Protein 1ZBM (pdb70)

CATH classification: 3.40.190.10 (+1 more: 3.40.190.10)

InterPro domains:
  IPR003773 Menaquinone biosynthesis enzyme [PF02621] (3-256)
  IPR030869 1,4-dihydroxy-6-naphtoate synthase [MF_00996] (2-262)
  IPR030869 1,4-dihydroxy-6-naphtoate synthase [PTHR37167] (1-267)

Sequence (255 aa):
HHSHKIRVAHTPDADDAFFYATHGKVDTWLEIEHVIEDIETLNRKAFNAEYEVTAISAHAYALLDDKYRILSAGASVGDGYGPVVVAKSEISLDGKRIAVPGRYTTANLLLKLAVEDFEPVEPFDRIIQAVLDEEVDAGLLIHEGQITYADYGLKCVLDLWDWWSEQVKLPLPLGLNAIRRDLSVEVQEEFLRARESIAFAIENPDEAIEYAKYSRGLDRERAKRFAYVNDYTYNPESVDAALKKLYEAEAKGLI

B-factor: mean 21.78, std 7.31, range [5.31, 47.44]

Structure (mmCIF, N/CA/C/O backbone):
data_1ZBM
#
_entry.id   1ZBM
#
_cell.length_a   40.784
_cell.length_b   69.931
_cell.length_c   105.581
_cell.angle_alpha   90.00
_cell.angle_beta   90.00
_cell.angle_gamma   90.00
#
_symmetry.space_group_name_H-M   'P 21 21 21'
#
loop_
_entity.id
_entity.type
_entity.pdbx_description
1 polymer 'hypothetical protein AF1704'
2 water water
#
loop_
_atom_site.group_PDB
_atom_site.id
_atom_site.type_symbol
_atom_site.label_atom_id
_atom_site.label_alt_id
_atom_site.label_comp_id
_atom_site.label_asym_id
_atom_site.label_entity_id
_atom_site.label_seq_id
_atom_site.pdbx_PDB_ins_code
_atom_site.Cartn_x
_atom_site.Cartn_y
_atom_site.Cartn_z
_atom_site.occupancy
_atom_site.B_iso_or_equiv
_atom_site.auth_seq_id
_atom_site.auth_comp_id
_atom_site.auth_asym_id
_atom_site.auth_atom_id
_atom_site.pdbx_PDB_model_num
ATOM 1 N N . HIS A 1 7 ? 34.436 26.475 38.129 1.00 35.50 -2 HIS A N 1
ATOM 2 C CA . HIS A 1 7 ? 34.427 26.693 39.612 1.00 35.61 -2 HIS A CA 1
ATOM 3 C C . HIS A 1 7 ? 33.219 27.509 40.028 1.00 36.03 -2 HIS A C 1
ATOM 4 O O . HIS A 1 7 ? 33.256 28.740 40.027 1.00 36.91 -2 HIS A O 1
ATOM 11 N N . HIS A 1 8 ? 32.157 26.809 40.399 1.00 35.47 -1 HIS A N 1
ATOM 12 C CA . HIS A 1 8 ? 30.928 27.444 40.821 1.00 35.44 -1 HIS A CA 1
ATOM 13 C C . HIS A 1 8 ? 30.927 27.645 42.342 1.00 33.94 -1 HIS A C 1
ATOM 14 O O . HIS A 1 8 ? 31.715 27.024 43.061 1.00 34.09 -1 HIS A O 1
ATOM 21 N N . SER A 1 9 ? 30.054 28.531 42.817 1.00 31.58 0 SER A N 1
ATOM 22 C CA . SER A 1 9 ? 29.938 28.833 44.242 1.00 30.26 0 SER A CA 1
ATOM 23 C C . SER A 1 9 ? 31.314 29.043 44.872 1.00 28.89 0 SER A C 1
ATOM 24 O O . SER A 1 9 ? 31.528 28.688 46.033 1.00 28.55 0 SER A O 1
ATOM 27 N N . HIS A 1 10 ? 32.241 29.626 44.117 1.00 27.26 1 HIS A N 1
ATOM 28 C CA . HIS A 1 10 ? 33.591 29.851 44.621 1.00 26.49 1 HIS A CA 1
ATOM 29 C C . HIS A 1 10 ? 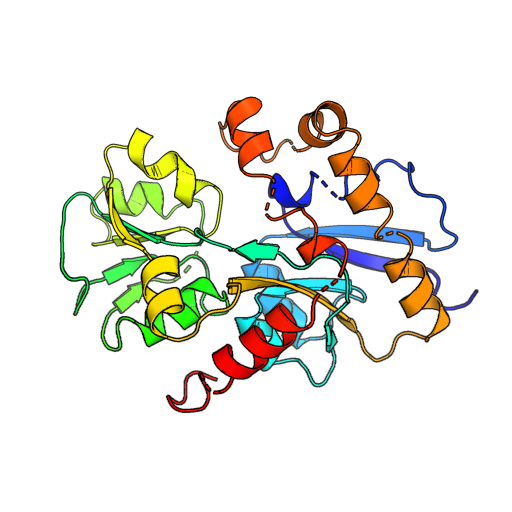33.724 31.017 45.601 1.00 24.80 1 HIS A C 1
ATOM 30 O O . HIS A 1 10 ? 34.813 31.302 46.089 1.00 25.84 1 HIS A O 1
ATOM 37 N N . LYS A 1 11 ? 32.612 31.681 45.892 1.00 23.02 2 LYS A N 1
ATOM 38 C CA . LYS A 1 11 ? 32.592 32.806 46.820 1.00 21.85 2 LYS A CA 1
ATOM 39 C C . LYS A 1 11 ? 31.922 32.318 48.113 1.00 20.72 2 LYS A C 1
ATOM 40 O O . LYS A 1 11 ? 30.729 31.979 48.120 1.00 17.94 2 LYS A O 1
ATOM 46 N N . ILE A 1 12 ? 32.698 32.282 49.198 1.00 18.80 3 ILE A N 1
ATOM 47 C CA . ILE A 1 12 ? 32.198 31.808 50.492 1.00 18.31 3 ILE A CA 1
ATOM 48 C C . ILE A 1 12 ? 32.619 32.620 51.706 1.00 18.48 3 ILE A C 1
ATOM 49 O O . ILE A 1 12 ? 33.568 33.408 51.654 1.00 17.84 3 ILE A O 1
ATOM 54 N N . ARG A 1 13 ? 31.898 32.421 52.809 1.00 18.43 4 ARG A N 1
ATOM 55 C CA . ARG A 1 13 ? 32.212 33.115 54.057 1.00 16.68 4 ARG A CA 1
ATOM 56 C C . ARG A 1 13 ? 32.813 32.134 55.049 1.00 15.72 4 ARG A C 1
ATOM 57 O O . ARG A 1 13 ? 32.270 31.058 55.288 1.00 14.69 4 ARG A O 1
ATOM 65 N N . VAL A 1 14 ? 33.961 32.510 55.598 1.00 15.72 5 VAL A N 1
ATOM 66 C CA . VAL A 1 14 ? 34.674 31.683 56.560 1.00 13.98 5 VAL A CA 1
ATOM 67 C C . VAL A 1 14 ? 34.762 32.458 57.864 1.00 14.66 5 VAL A C 1
ATOM 68 O O . VAL A 1 14 ? 35.418 33.501 57.948 1.00 14.20 5 VAL A O 1
ATOM 72 N N . ALA A 1 15 ? 34.069 31.945 58.871 1.00 14.65 6 ALA A N 1
ATOM 73 C CA . ALA A 1 15 ? 34.022 32.579 60.170 1.00 15.69 6 ALA A CA 1
ATOM 74 C C . ALA A 1 15 ? 34.842 31.853 61.212 1.00 16.26 6 ALA A C 1
ATOM 75 O O . ALA A 1 15 ? 34.816 30.623 61.321 1.00 16.80 6 ALA A O 1
ATOM 77 N N . HIS A 1 16 ? 35.579 32.644 61.972 1.00 15.86 7 HIS A N 1
ATOM 78 C CA . HIS A 1 16 ? 36.392 32.131 63.042 1.00 16.13 7 HIS A CA 1
ATOM 79 C C . HIS A 1 16 ? 36.467 33.167 64.159 1.00 16.26 7 HIS A C 1
ATOM 80 O O . HIS A 1 16 ? 35.799 34.208 64.095 1.00 16.93 7 HIS A O 1
ATOM 87 N N . THR A 1 17 ? 37.280 32.885 65.168 1.00 15.19 8 THR A N 1
ATOM 88 C CA . THR A 1 17 ? 37.357 33.724 66.357 1.00 15.55 8 THR A CA 1
ATOM 89 C C . THR A 1 17 ? 38.517 34.680 66.590 1.00 16.54 8 THR A C 1
ATOM 90 O O . THR A 1 17 ? 39.624 34.467 66.106 1.00 17.07 8 THR A O 1
ATOM 94 N N . PRO A 1 18 ? 38.266 35.753 67.364 1.00 18.33 9 PRO A N 1
ATOM 95 C CA . PRO A 1 18 ? 39.278 36.765 67.688 1.00 18.61 9 PRO A CA 1
ATOM 96 C C . PRO A 1 18 ? 40.196 36.223 68.779 1.00 19.63 9 PRO A C 1
ATOM 97 O O . PRO A 1 18 ? 40.259 36.773 69.874 1.00 19.93 9 PRO A O 1
ATOM 101 N N . ASP A 1 19 ? 40.875 35.120 68.486 1.00 19.96 10 ASP A N 1
ATOM 102 C CA . ASP A 1 19 ? 41.788 34.516 69.443 1.00 19.23 10 ASP A CA 1
ATOM 103 C C . ASP A 1 19 ? 43.124 34.234 68.766 1.00 18.45 10 ASP A C 1
ATOM 104 O O . ASP A 1 19 ? 43.181 33.935 67.568 1.00 15.87 10 ASP A O 1
ATOM 109 N N . ALA A 1 20 ? 44.194 34.333 69.548 1.00 18.14 11 ALA A N 1
ATOM 110 C CA . ALA A 1 20 ? 45.549 34.108 69.058 1.00 18.51 11 ALA A CA 1
ATOM 111 C C . ALA A 1 20 ? 45.684 32.775 68.333 1.00 18.20 11 ALA A C 1
ATOM 112 O O . ALA A 1 20 ? 46.095 32.730 67.173 1.00 18.56 11 ALA A O 1
ATOM 114 N N . ASP A 1 21 ? 45.332 31.691 69.016 1.00 16.56 12 ASP A N 1
ATOM 115 C CA . ASP A 1 21 ? 45.434 30.371 68.415 1.00 16.48 12 ASP A CA 1
ATOM 116 C C . ASP A 1 21 ? 44.740 30.344 67.054 1.00 16.49 12 ASP A C 1
ATOM 117 O O . ASP A 1 21 ? 45.228 29.718 66.112 1.00 15.82 12 ASP A O 1
ATOM 122 N N . ASP A 1 22 ? 43.614 31.042 66.945 1.00 16.41 13 ASP A N 1
ATOM 123 C CA . ASP A 1 22 ? 42.868 31.086 65.690 1.00 17.30 13 ASP A CA 1
ATOM 124 C C . ASP A 1 22 ? 43.566 31.928 64.617 1.00 18.10 13 ASP A C 1
ATOM 125 O O . ASP A 1 22 ? 43.745 31.474 63.491 1.00 19.04 13 ASP A O 1
ATOM 130 N N . ALA A 1 23 ? 43.956 33.151 64.964 1.00 18.15 14 ALA A N 1
ATOM 131 C CA . ALA A 1 23 ? 44.638 34.027 64.018 1.00 18.07 14 ALA A CA 1
ATOM 132 C C . ALA A 1 23 ? 45.905 33.327 63.533 1.00 18.12 14 ALA A C 1
ATOM 133 O O . ALA A 1 23 ? 46.281 33.418 62.362 1.00 18.21 14 ALA A O 1
ATOM 135 N N . PHE A 1 24 ? 46.555 32.631 64.461 1.00 18.69 15 PHE A N 1
ATOM 136 C CA . PHE A 1 24 ? 47.777 31.882 64.199 1.00 17.15 15 PHE A CA 1
ATOM 137 C C . PHE A 1 24 ? 47.512 30.874 63.076 1.00 17.45 15 PHE A C 1
ATOM 138 O O . PHE A 1 24 ? 48.167 30.902 62.035 1.00 16.16 15 PHE A O 1
ATOM 154 N N . PHE A 1 26 ? 44.980 30.682 61.001 1.00 14.64 17 PHE A N 1
ATOM 155 C CA . PHE A 1 26 ? 44.523 31.326 59.758 1.00 16.78 17 PHE A CA 1
ATOM 156 C C . PHE A 1 26 ? 45.448 32.371 59.139 1.00 18.99 17 PHE A C 1
ATOM 157 O O . PHE A 1 26 ? 45.135 32.909 58.078 1.00 18.79 17 PHE A O 1
ATOM 165 N N . TYR A 1 27 ? 46.575 32.655 59.788 1.00 19.52 18 TYR A N 1
ATOM 166 C CA . TYR A 1 27 ? 47.511 33.652 59.276 1.00 20.93 18 TYR A CA 1
ATOM 167 C C . TYR A 1 27 ? 47.858 33.509 57.795 1.00 21.41 18 TYR A C 1
ATOM 168 O O . TYR A 1 27 ? 47.737 34.465 57.032 1.00 21.87 18 TYR A O 1
ATOM 177 N N . ALA A 1 28 ? 48.301 32.324 57.393 1.00 21.26 19 ALA A N 1
ATOM 178 C CA . ALA A 1 28 ? 48.678 32.097 56.004 1.00 24.12 19 ALA A CA 1
ATOM 179 C C . ALA A 1 28 ? 47.536 32.406 55.040 1.00 26.38 19 ALA A C 1
ATOM 180 O O . ALA A 1 28 ? 47.755 32.964 53.961 1.00 25.64 19 ALA A O 1
ATOM 190 N N . THR A 1 30 ? 44.775 34.388 55.708 1.00 26.37 21 THR A N 1
ATOM 191 C CA . THR A 1 30 ? 44.390 35.787 55.805 1.00 26.79 21 THR A CA 1
ATOM 192 C C . THR A 1 30 ? 45.405 36.740 55.153 1.00 27.95 21 THR A C 1
ATOM 193 O O . THR A 1 30 ? 45.137 37.937 55.008 1.00 27.47 21 THR A O 1
ATOM 197 N N . HIS A 1 31 ? 46.566 36.222 54.760 1.00 27.59 22 HIS A N 1
ATOM 198 C CA . HIS A 1 31 ? 47.575 37.065 54.125 1.00 29.01 22 HIS A CA 1
ATOM 199 C C . HIS A 1 31 ? 47.931 36.640 52.711 1.00 28.90 22 HIS A C 1
ATOM 200 O O . HIS A 1 31 ? 49.074 36.787 52.286 1.00 29.02 22 HIS A O 1
ATOM 207 N N . GLY A 1 32 ? 46.945 36.121 51.989 1.00 28.98 23 GLY A N 1
ATOM 208 C CA . GLY A 1 32 ? 47.164 35.707 50.618 1.00 29.23 23 GLY A CA 1
ATOM 209 C C . GLY A 1 32 ? 48.356 34.799 50.405 1.00 29.62 23 GLY A C 1
ATOM 210 O O . GLY A 1 32 ? 48.880 34.721 49.294 1.00 29.63 23 GLY A O 1
ATOM 211 N N . LYS A 1 33 ? 48.780 34.109 51.461 1.00 30.49 24 LYS A N 1
ATOM 212 C CA . LYS A 1 33 ? 49.917 33.198 51.384 1.00 30.61 24 LYS A CA 1
ATOM 213 C C . LYS A 1 33 ? 49.471 31.814 50.919 1.00 30.96 24 LYS A C 1
ATOM 214 O O . LYS A 1 33 ? 50.300 30.931 50.695 1.00 32.18 24 LYS A O 1
ATOM 220 N N . VAL A 1 34 ? 48.163 31.629 50.774 1.00 29.88 25 VAL A N 1
ATOM 221 C CA . VAL A 1 34 ? 47.619 30.344 50.336 1.00 29.58 25 VAL A CA 1
ATOM 222 C C . VAL A 1 34 ? 46.994 30.486 48.961 1.00 29.13 25 VAL A C 1
ATOM 223 O O . VAL A 1 34 ? 46.051 31.254 48.778 1.00 30.45 25 VAL A O 1
ATOM 227 N N . ASP A 1 35 ? 47.504 29.731 47.998 1.00 29.06 26 ASP A N 1
ATOM 228 C CA . ASP A 1 35 ? 46.990 29.800 46.639 1.00 29.80 26 ASP A CA 1
ATOM 229 C C . ASP A 1 35 ? 45.712 28.976 46.490 1.00 28.40 26 ASP A C 1
ATOM 230 O O . ASP A 1 35 ? 45.728 27.758 46.650 1.00 30.35 26 ASP A O 1
ATOM 235 N N . THR A 1 36 ? 44.608 29.651 46.181 1.00 26.71 27 THR A N 1
ATOM 236 C CA . THR A 1 36 ? 43.316 28.991 46.018 1.00 24.72 27 THR A CA 1
ATOM 237 C C . THR A 1 36 ? 42.407 29.731 45.053 1.00 22.03 27 THR A C 1
ATOM 238 O O . THR A 1 36 ? 42.505 30.946 44.927 1.00 21.79 27 THR A O 1
ATOM 242 N N . TRP A 1 37 ? 41.522 28.997 44.381 1.00 21.44 28 TRP A N 1
ATOM 243 C CA . TRP A 1 37 ? 40.581 29.619 43.457 1.00 21.53 28 TRP A CA 1
ATOM 244 C C . TRP A 1 37 ? 39.324 30.084 44.190 1.00 21.69 28 TRP A C 1
ATOM 245 O O . TRP A 1 37 ? 38.431 30.659 43.579 1.00 21.50 28 TRP A O 1
ATOM 256 N N . LEU A 1 38 ? 39.267 29.838 45.497 1.00 22.38 29 LEU A N 1
ATOM 257 C CA . LEU A 1 38 ? 38.132 30.251 46.309 1.00 23.39 29 LEU A CA 1
ATOM 258 C C . LEU A 1 38 ? 38.243 31.728 46.675 1.00 23.79 29 LEU A C 1
ATOM 259 O O . LEU A 1 38 ? 39.316 32.199 47.042 1.00 25.46 29 LEU A O 1
ATOM 264 N N . GLU A 1 39 ? 37.134 32.454 46.572 1.00 25.00 30 GLU A N 1
ATOM 265 C CA . GLU A 1 39 ? 37.092 33.872 46.929 1.00 26.21 30 GLU A CA 1
ATOM 266 C C . GLU A 1 39 ? 36.540 33.906 48.358 1.00 25.73 30 GLU A C 1
ATOM 267 O O . GLU A 1 39 ? 35.330 33.966 48.567 1.00 26.65 30 GLU A O 1
ATOM 273 N N . ILE A 1 40 ? 37.441 33.870 49.333 1.00 25.39 31 ILE A N 1
ATOM 274 C CA . ILE A 1 40 ? 37.066 33.837 50.739 1.00 22.98 31 ILE A CA 1
ATOM 275 C C . ILE A 1 40 ? 36.876 35.180 51.431 1.00 24.38 31 ILE A C 1
ATOM 276 O O . ILE A 1 40 ? 37.674 36.108 51.268 1.00 24.88 31 ILE A O 1
ATOM 281 N N . GLU A 1 41 ? 35.805 35.269 52.214 1.00 24.23 32 GLU A N 1
ATOM 282 C CA . GLU A 1 41 ? 35.506 36.468 52.991 1.00 22.68 32 GLU A CA 1
ATOM 283 C C . GLU A 1 41 ? 35.523 36.038 54.456 1.00 20.48 32 GLU A C 1
ATOM 284 O O . GLU A 1 41 ? 34.723 35.207 54.876 1.00 22.00 32 GLU A O 1
ATOM 290 N N . HIS A 1 42 ? 36.438 36.606 55.224 1.00 18.65 33 HIS A N 1
ATOM 291 C CA . HIS A 1 42 ? 36.551 36.271 56.628 1.00 15.95 33 HIS A CA 1
ATOM 292 C C . HIS A 1 42 ? 35.644 37.106 57.512 1.00 15.01 33 HIS A C 1
ATOM 293 O O . HIS A 1 42 ? 35.481 38.316 57.311 1.00 13.64 33 HIS A O 1
ATOM 300 N N . VAL A 1 43 ? 35.077 36.428 58.503 1.00 13.76 34 VAL A N 1
ATOM 301 C CA . VAL A 1 43 ? 34.190 37.023 59.479 1.00 14.76 34 VAL A CA 1
ATOM 302 C C . VAL A 1 43 ? 34.698 36.547 60.826 1.00 14.71 34 VAL A C 1
ATOM 303 O O . VAL A 1 43 ? 34.733 35.344 61.086 1.00 14.09 34 VAL A O 1
ATOM 307 N N . ILE A 1 44 ? 35.103 37.492 61.671 1.00 15.79 35 ILE A N 1
ATOM 308 C CA . ILE A 1 44 ? 35.636 37.195 63.004 1.00 17.07 35 ILE A CA 1
ATOM 309 C C . ILE A 1 44 ? 34.631 37.553 64.086 1.00 17.40 35 ILE A C 1
ATOM 310 O O . ILE A 1 44 ? 34.218 38.703 64.196 1.00 17.95 35 ILE A O 1
ATOM 315 N N . GLU A 1 45 ? 34.256 36.568 64.890 1.00 17.53 36 GLU A N 1
ATOM 316 C CA . GLU A 1 45 ? 33.293 36.779 65.954 1.00 17.38 36 GLU A CA 1
ATOM 317 C C . GLU A 1 45 ? 33.545 35.778 67.077 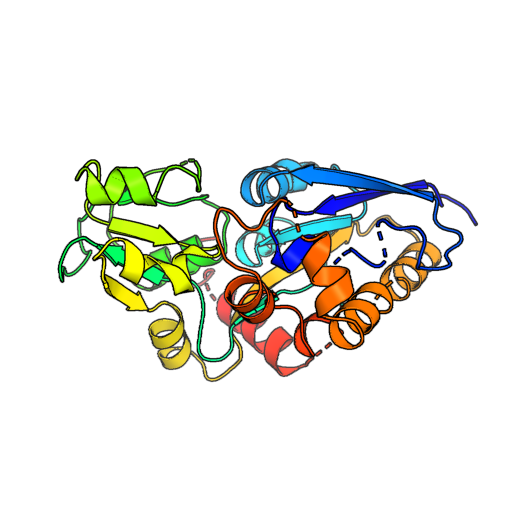1.00 17.24 36 GLU A C 1
ATOM 318 O O . GLU A 1 45 ? 34.150 34.727 66.856 1.00 16.01 36 GLU A O 1
ATOM 324 N N . ASP A 1 46 ? 33.091 36.115 68.282 1.00 15.47 37 ASP A N 1
ATOM 325 C CA . ASP A 1 46 ? 33.266 35.250 69.441 1.00 14.97 37 ASP A CA 1
ATOM 326 C C . ASP A 1 46 ? 32.643 33.878 69.209 1.00 14.20 37 ASP A C 1
ATOM 327 O O . ASP A 1 46 ? 31.570 33.744 68.610 1.00 12.80 37 ASP A O 1
ATOM 332 N N . ILE A 1 47 ? 33.340 32.861 69.701 1.00 13.22 38 ILE A N 1
ATOM 333 C CA . ILE A 1 47 ? 32.925 31.465 69.556 1.00 13.75 38 ILE A CA 1
ATOM 334 C C . ILE A 1 47 ? 31.459 31.209 69.941 1.00 14.49 38 ILE A C 1
ATOM 335 O O . ILE A 1 47 ? 30.765 30.432 69.281 1.00 12.19 38 ILE A O 1
ATOM 340 N N . GLU A 1 48 ? 30.970 31.858 70.994 1.00 15.72 39 GLU A N 1
ATOM 341 C CA . GLU A 1 48 ? 29.585 31.621 71.371 1.00 16.14 39 GLU A CA 1
ATOM 342 C C . GLU A 1 48 ? 28.666 32.241 70.318 1.00 15.95 39 GLU A C 1
ATOM 343 O O . GLU A 1 48 ? 27.606 31.698 70.023 1.00 15.61 39 GLU A O 1
ATOM 349 N N . THR A 1 49 ? 29.086 33.364 69.737 1.00 16.35 40 THR A N 1
ATOM 350 C CA . THR A 1 49 ? 28.293 34.022 68.693 1.00 15.41 40 THR A CA 1
ATOM 351 C C . THR A 1 49 ? 28.166 33.094 67.476 1.00 15.49 40 THR A C 1
ATOM 352 O O . THR A 1 49 ? 27.101 33.009 66.852 1.00 16.39 40 THR A O 1
ATOM 356 N N . LEU A 1 50 ? 29.253 32.395 67.147 1.00 13.07 41 LEU A N 1
ATOM 357 C CA . LEU A 1 50 ? 29.251 31.466 66.018 1.00 12.83 41 LEU A CA 1
ATOM 358 C C . LEU A 1 50 ? 28.445 30.195 66.330 1.00 10.65 41 LEU A C 1
ATOM 359 O O . LEU A 1 50 ? 27.802 29.629 65.447 1.00 11.27 41 LEU A O 1
ATOM 364 N N . ASN A 1 51 ? 28.480 29.743 67.578 1.00 11.81 42 ASN A N 1
ATOM 365 C CA . ASN A 1 51 ? 27.726 28.551 67.953 1.00 13.23 42 ASN A CA 1
ATOM 366 C C . ASN A 1 51 ? 26.244 28.836 67.776 1.00 12.52 42 ASN A C 1
ATOM 367 O O . ASN A 1 51 ? 25.502 27.976 67.334 1.00 12.27 42 ASN A O 1
ATOM 372 N N . ARG A 1 52 ? 25.819 30.045 68.125 1.00 13.63 43 ARG A N 1
ATOM 373 C CA . ARG A 1 52 ? 24.422 30.416 67.994 1.00 15.03 43 ARG A CA 1
ATOM 374 C C . ARG A 1 52 ? 24.022 30.697 66.550 1.00 13.15 43 ARG A C 1
ATOM 375 O O . ARG A 1 52 ? 23.012 30.186 66.080 1.00 12.74 43 ARG A O 1
ATOM 383 N N . LYS A 1 53 ? 24.813 31.490 65.834 1.00 13.48 44 LYS A N 1
ATOM 384 C CA . LYS A 1 53 ? 24.493 31.800 64.441 1.00 14.56 44 LYS A CA 1
ATOM 385 C C . LYS A 1 53 ? 24.506 30.548 63.572 1.00 14.55 44 LYS A C 1
ATOM 386 O O . LYS A 1 53 ? 23.920 30.529 62.492 1.00 14.63 44 LYS A O 1
ATOM 392 N N . ALA A 1 54 ? 25.171 29.502 64.055 1.00 13.92 45 ALA A N 1
ATOM 393 C CA . ALA A 1 54 ? 25.263 28.241 63.326 1.00 13.57 45 ALA A CA 1
ATOM 394 C C . ALA A 1 54 ? 23.915 27.526 63.255 1.00 13.75 45 ALA A C 1
ATOM 395 O O . ALA A 1 54 ? 23.734 26.594 62.465 1.00 13.48 45 ALA A O 1
ATOM 397 N N . PHE A 1 55 ? 22.977 27.949 64.098 1.00 13.94 46 PHE A N 1
ATOM 398 C CA . PHE A 1 55 ? 21.642 27.353 64.130 1.00 14.24 46 PHE A CA 1
ATOM 399 C C . PHE A 1 55 ? 20.809 27.817 62.943 1.00 14.49 46 PHE A C 1
ATOM 400 O O . PHE A 1 55 ? 19.709 27.326 62.726 1.00 13.83 46 PHE A O 1
ATOM 408 N N . ASN A 1 56 ? 21.345 28.773 62.194 1.00 14.98 47 ASN A N 1
ATOM 409 C CA . ASN A 1 56 ? 20.678 29.296 61.024 1.00 17.99 47 ASN A CA 1
ATOM 410 C C . ASN A 1 56 ? 21.484 28.965 59.751 1.00 18.23 47 ASN A C 1
ATOM 411 O O . ASN A 1 56 ? 21.103 29.345 58.637 1.00 18.16 47 ASN A O 1
ATOM 416 N N . ALA A 1 57 ? 22.592 28.245 59.914 1.00 18.14 48 ALA A N 1
ATOM 417 C CA . ALA A 1 57 ? 23.445 27.868 58.779 1.00 20.62 48 ALA A CA 1
ATOM 418 C C . ALA A 1 57 ? 23.854 29.133 58.036 1.00 21.94 48 ALA A C 1
ATOM 419 O O . ALA A 1 57 ? 23.777 29.209 56.808 1.00 22.93 48 ALA A O 1
ATOM 421 N N . GLU A 1 58 ? 24.296 30.120 58.811 1.00 22.39 49 GLU A N 1
ATOM 422 C CA . GLU A 1 58 ? 24.699 31.415 58.290 1.00 21.99 49 GLU A CA 1
ATOM 423 C C . GLU A 1 58 ? 25.906 31.384 57.363 1.00 21.09 49 GLU A C 1
ATOM 424 O O . GLU A 1 58 ? 25.859 31.920 56.260 1.00 21.89 49 GLU A O 1
ATOM 430 N N . TYR A 1 59 ? 26.995 30.768 57.805 1.00 18.47 50 TYR A N 1
ATOM 431 C CA . TYR A 1 59 ? 28.198 30.735 56.983 1.00 16.50 50 TYR A CA 1
ATOM 432 C C . TYR A 1 59 ? 28.464 29.382 56.331 1.00 14.85 50 TYR A C 1
ATOM 433 O O . TYR A 1 59 ? 27.958 28.350 56.775 1.00 13.05 50 TYR A O 1
ATOM 442 N N . GLU A 1 60 ? 29.252 29.403 55.261 1.00 12.42 51 GLU A N 1
ATOM 443 C CA . GLU A 1 60 ? 29.617 28.180 54.563 1.00 13.72 51 GLU A CA 1
ATOM 444 C C . GLU A 1 60 ? 30.565 27.374 55.438 1.00 12.96 51 GLU A C 1
ATOM 445 O O . GLU A 1 60 ? 30.459 26.155 55.516 1.00 12.76 51 GLU A O 1
ATOM 451 N N . VAL A 1 61 ? 31.501 28.063 56.083 1.00 14.21 52 VAL A N 1
ATOM 452 C CA . VAL A 1 61 ? 32.474 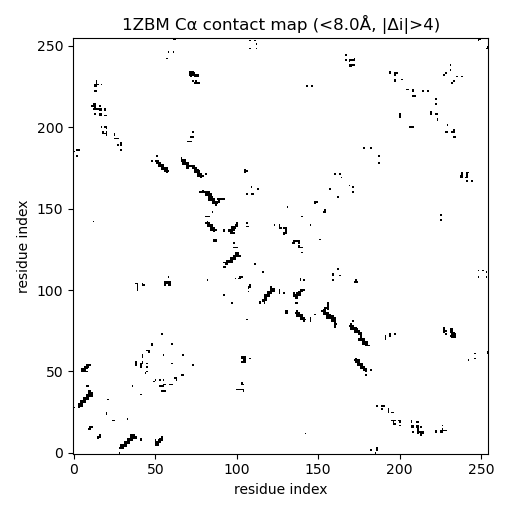27.414 56.965 1.00 15.92 52 VAL A CA 1
ATOM 453 C C . VAL A 1 61 ? 32.597 28.233 58.250 1.00 15.38 52 VAL A C 1
ATOM 454 O O . VAL A 1 61 ? 32.881 29.429 58.204 1.00 16.95 52 VAL A O 1
ATOM 458 N N . THR A 1 62 ? 32.396 27.596 59.394 1.00 14.37 53 THR A N 1
ATOM 459 C CA . THR A 1 62 ? 32.496 28.311 60.656 1.00 15.70 53 THR A CA 1
ATOM 460 C C . THR A 1 62 ? 33.123 27.492 61.770 1.00 14.90 53 THR A C 1
ATOM 461 O O . THR A 1 62 ? 32.925 26.282 61.834 1.00 17.88 53 THR A O 1
ATOM 465 N N . ALA A 1 63 ? 33.895 28.139 62.641 1.00 15.41 54 ALA A N 1
ATOM 466 C CA . ALA A 1 63 ? 34.475 27.423 63.774 1.00 16.68 54 ALA A CA 1
ATOM 467 C C . ALA A 1 63 ? 33.254 27.168 64.650 1.00 16.76 54 ALA A C 1
ATOM 468 O O . ALA A 1 63 ? 32.233 27.839 64.496 1.00 17.04 54 ALA A O 1
ATOM 470 N N . ILE A 1 64 ? 33.346 26.210 65.560 1.00 19.18 55 ILE A N 1
ATOM 471 C CA . ILE A 1 64 ? 32.215 25.903 66.428 1.00 20.03 55 ILE A CA 1
ATOM 472 C C . ILE A 1 64 ? 32.590 24.861 67.471 1.00 19.53 55 ILE A C 1
ATOM 473 O O . ILE A 1 64 ? 33.270 23.884 67.166 1.00 22.04 55 ILE A O 1
ATOM 478 N N . SER A 1 65 ? 32.125 25.071 68.698 1.00 17.47 56 SER A N 1
ATOM 479 C CA . SER A 1 65 ? 32.391 24.163 69.810 1.00 14.06 56 SER A CA 1
ATOM 480 C C . SER A 1 65 ? 31.889 22.7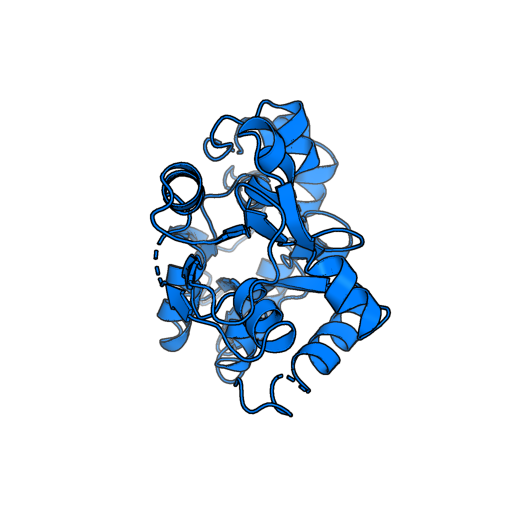55 69.509 1.00 12.69 56 SER A C 1
ATOM 481 O O . SER A 1 65 ? 30.857 22.594 68.862 1.00 11.65 56 SER A O 1
ATOM 484 N N . ALA A 1 66 ? 32.605 21.733 69.970 1.00 11.95 57 ALA A N 1
ATOM 485 C CA . ALA A 1 66 ? 32.146 20.368 69.717 1.00 14.56 57 ALA A CA 1
ATOM 486 C C . ALA A 1 66 ? 30.730 20.222 70.286 1.00 13.63 57 ALA A C 1
ATOM 487 O O . ALA A 1 66 ? 29.857 19.633 69.651 1.00 16.40 57 ALA A O 1
ATOM 489 N N . HIS A 1 67 ? 30.510 20.761 71.480 1.00 13.26 58 HIS A N 1
ATOM 490 C CA . HIS A 1 67 ? 29.201 20.717 72.123 1.00 12.25 58 HIS A CA 1
ATOM 491 C C . HIS A 1 67 ? 28.111 21.172 71.140 1.00 12.57 58 HIS A C 1
ATOM 492 O O . HIS A 1 67 ? 27.214 20.407 70.785 1.00 12.79 58 HIS A O 1
ATOM 499 N N . ALA A 1 68 ? 28.211 22.424 70.706 1.00 11.64 59 ALA A N 1
ATOM 500 C CA . ALA A 1 68 ? 27.259 23.012 69.780 1.00 12.95 59 ALA A CA 1
ATOM 501 C C . ALA A 1 68 ? 27.032 22.147 68.543 1.00 15.50 59 ALA A C 1
ATOM 502 O O . ALA A 1 68 ? 25.896 21.979 68.094 1.00 17.17 59 ALA A O 1
ATOM 504 N N . TYR A 1 69 ? 28.110 21.589 68.002 1.00 15.86 60 TYR A N 1
ATOM 505 C CA . TYR A 1 69 ? 28.027 20.751 66.813 1.00 16.35 60 TYR A CA 1
ATOM 506 C C . TYR A 1 69 ? 26.974 19.659 66.922 1.00 17.70 60 TYR A C 1
ATOM 507 O O . TYR A 1 69 ? 26.305 19.331 65.939 1.00 15.32 60 TYR A O 1
ATOM 516 N N . ALA A 1 70 ? 26.823 19.090 68.114 1.00 20.43 61 ALA A N 1
ATOM 517 C CA . ALA A 1 70 ? 25.842 18.024 68.300 1.00 22.42 61 ALA A CA 1
ATOM 518 C C . ALA A 1 70 ? 24.413 18.507 68.026 1.00 24.27 61 ALA A C 1
ATOM 519 O O . ALA A 1 70 ? 23.532 17.701 67.719 1.00 24.94 61 ALA A O 1
ATOM 521 N N . LEU A 1 71 ? 24.201 19.820 68.114 1.00 25.29 62 LEU A N 1
ATOM 522 C CA . LEU A 1 71 ? 22.886 20.416 67.876 1.00 26.03 62 LEU A CA 1
ATOM 523 C C . LEU A 1 71 ? 22.728 20.980 66.454 1.00 26.85 62 LEU A C 1
ATOM 524 O O . LEU A 1 71 ? 21.764 21.698 66.169 1.00 26.38 62 LEU A O 1
ATOM 529 N N . LEU A 1 72 ? 23.665 20.661 65.564 1.00 27.42 63 LEU A N 1
ATOM 530 C CA . LEU A 1 72 ? 23.587 21.148 64.193 1.00 28.11 63 LEU A CA 1
ATOM 531 C C . LEU A 1 72 ? 24.344 20.295 63.178 1.00 27.70 63 LEU A C 1
ATOM 532 O O . LEU A 1 72 ? 24.805 20.786 62.146 1.00 27.78 63 LEU A O 1
ATOM 537 N N . ASP A 1 73 ? 24.434 19.002 63.472 1.00 27.29 64 ASP A N 1
ATOM 538 C CA . ASP A 1 73 ? 25.112 18.051 62.608 1.00 26.08 64 ASP A CA 1
ATOM 539 C C . ASP A 1 73 ? 24.212 17.645 61.433 1.00 26.87 64 ASP A C 1
ATOM 540 O O . ASP A 1 73 ? 24.570 16.782 60.626 1.00 24.93 64 ASP A O 1
ATOM 545 N N . ASP A 1 74 ? 23.042 18.277 61.348 1.00 27.12 65 ASP A N 1
ATOM 546 C CA . ASP A 1 74 ? 22.094 18.024 60.267 1.00 27.13 65 ASP A CA 1
ATOM 547 C C . ASP A 1 74 ? 22.416 18.900 59.055 1.00 26.00 65 ASP A C 1
ATOM 548 O O . ASP A 1 74 ? 22.270 18.485 57.901 1.00 24.77 65 ASP A O 1
ATOM 553 N N . LYS A 1 75 ? 22.866 20.117 59.330 1.00 23.97 66 LYS A N 1
ATOM 554 C CA . LYS A 1 75 ? 23.206 21.058 58.274 1.00 23.33 66 LYS A CA 1
ATOM 555 C C . LYS A 1 75 ? 24.719 21.221 58.098 1.00 22.25 66 LYS A C 1
ATOM 556 O O . LYS A 1 75 ? 25.186 21.706 57.065 1.00 21.43 66 LYS A O 1
ATOM 562 N N . TYR A 1 76 ? 25.478 20.797 59.101 1.00 18.87 67 TYR A N 1
ATOM 563 C CA . TYR A 1 76 ? 26.929 20.921 59.076 1.00 17.45 67 TYR A CA 1
ATOM 564 C C . TYR A 1 76 ? 27.641 19.598 59.309 1.00 16.81 67 TYR A C 1
ATOM 565 O O . TYR A 1 76 ? 27.094 18.704 59.949 1.00 17.46 67 TYR A O 1
ATOM 574 N N . ARG A 1 77 ? 28.855 19.465 58.785 1.00 16.37 68 ARG A N 1
ATOM 575 C CA . ARG A 1 77 ? 29.642 18.262 59.039 1.00 16.67 68 ARG A CA 1
ATOM 576 C C . ARG A 1 77 ? 31.013 18.729 59.507 1.00 16.12 68 ARG A C 1
ATOM 577 O O . ARG A 1 77 ? 31.430 19.850 59.207 1.00 16.24 68 ARG A O 1
ATOM 585 N N . ILE A 1 78 ? 31.708 17.878 60.251 1.00 15.13 69 ILE A N 1
ATOM 586 C CA . ILE A 1 78 ? 33.015 18.236 60.773 1.00 14.16 69 ILE A CA 1
ATOM 587 C C . ILE A 1 78 ? 34.093 18.201 59.709 1.00 14.70 69 ILE A C 1
ATOM 588 O O . ILE A 1 78 ? 34.230 17.220 58.980 1.00 14.05 69 ILE A O 1
ATOM 593 N N . LEU A 1 79 ? 34.855 19.286 59.606 1.00 12.59 70 LEU A N 1
ATOM 594 C CA . LEU A 1 79 ? 35.940 19.348 58.623 1.00 14.34 70 LEU A CA 1
ATOM 595 C C . LEU A 1 79 ? 37.171 18.667 59.230 1.00 13.50 70 LEU A C 1
ATOM 596 O O . LEU A 1 79 ? 37.474 18.856 60.403 1.00 13.52 70 LEU A O 1
ATOM 601 N N . SER A 1 80 ? 37.890 17.881 58.444 1.00 13.99 71 SER A N 1
ATOM 602 C CA . SER A 1 80 ? 39.047 17.176 58.992 1.00 15.47 71 SER A CA 1
ATOM 603 C C . SER A 1 80 ? 40.116 18.084 59.604 1.00 15.50 71 SER A C 1
ATOM 604 O O . SER A 1 80 ? 40.842 17.658 60.493 1.00 17.54 71 SER A O 1
ATOM 607 N N . ALA A 1 81 ? 40.186 19.334 59.154 1.00 16.00 72 ALA A N 1
ATOM 608 C CA . ALA A 1 81 ? 41.172 20.282 59.654 1.00 16.25 72 ALA A CA 1
ATOM 609 C C . ALA A 1 81 ? 40.555 21.499 60.340 1.00 16.79 72 ALA A C 1
ATOM 610 O O . ALA A 1 81 ? 39.500 21.996 59.931 1.00 16.41 72 ALA A O 1
ATOM 612 N N . GLY A 1 82 ? 41.233 21.987 61.376 1.00 15.27 73 GLY A N 1
ATOM 613 C CA . GLY A 1 82 ? 40.755 23.155 62.088 1.00 15.26 73 GLY A CA 1
ATOM 614 C C . GLY A 1 82 ? 40.352 22.907 63.523 1.00 15.49 73 GLY A C 1
ATOM 615 O O . GLY A 1 82 ? 40.207 23.857 64.290 1.00 15.00 73 GLY A O 1
ATOM 616 N N . ALA A 1 83 ? 40.175 21.645 63.900 1.00 14.97 74 ALA A N 1
ATOM 617 C CA . ALA A 1 83 ? 39.768 21.330 65.270 1.00 15.31 74 ALA A CA 1
ATOM 618 C C . ALA A 1 83 ? 40.825 21.691 66.311 1.00 14.00 74 ALA A C 1
ATOM 619 O O . ALA A 1 83 ? 42.017 21.699 66.021 1.00 15.39 74 ALA A O 1
ATOM 621 N N . SER A 1 84 ? 40.376 22.010 67.518 1.00 14.26 75 SER A N 1
ATOM 622 C CA . SER A 1 84 ? 41.287 22.315 68.605 1.00 15.36 75 SER A CA 1
ATOM 623 C C . SER A 1 84 ? 41.048 21.185 69.610 1.00 14.00 75 SER A C 1
ATOM 624 O O . SER A 1 84 ? 39.910 20.926 70.011 1.00 15.31 75 SER A O 1
ATOM 627 N N . VAL A 1 85 ? 42.121 20.497 69.990 1.00 13.21 76 VAL A N 1
ATOM 628 C CA . VAL A 1 85 ? 42.012 19.355 70.887 1.00 12.10 76 VAL A CA 1
ATOM 629 C C . VAL A 1 85 ? 42.996 19.398 72.051 1.00 13.01 76 VAL A C 1
ATOM 630 O O . VAL A 1 85 ? 44.202 19.537 71.853 1.00 13.06 76 VAL A O 1
ATOM 634 N N . GLY A 1 86 ? 42.471 19.286 73.268 1.00 15.26 77 GLY A N 1
ATOM 635 C CA . GLY A 1 86 ? 43.326 19.307 74.439 1.00 17.59 77 GLY A CA 1
ATOM 636 C C . GLY A 1 86 ? 43.891 17.918 74.631 1.00 16.83 77 GLY A C 1
ATOM 637 O O . GLY A 1 86 ? 43.233 16.932 74.310 1.00 16.27 77 GLY A O 1
ATOM 638 N N . ASP A 1 87 ? 45.111 17.834 75.142 1.00 15.77 78 ASP A N 1
ATOM 639 C CA . ASP A 1 87 ? 45.755 16.546 75.369 1.00 17.77 78 ASP A CA 1
ATOM 640 C C . ASP A 1 87 ? 46.673 16.728 76.576 1.00 17.58 78 ASP A C 1
ATOM 641 O O . ASP A 1 87 ? 47.858 17.012 76.422 1.00 17.56 78 ASP A O 1
ATOM 646 N N . GLY A 1 88 ? 46.111 16.577 77.773 1.00 16.17 79 GLY A N 1
ATOM 647 C CA . GLY A 1 88 ? 46.888 16.758 78.987 1.00 15.86 79 GLY A CA 1
ATOM 648 C C . GLY A 1 88 ? 46.640 18.147 79.557 1.00 16.23 79 GLY A C 1
ATOM 649 O O . GLY A 1 88 ? 47.241 18.551 80.557 1.00 16.52 79 GLY A O 1
ATOM 650 N N . TYR A 1 89 ? 45.738 18.870 78.899 1.00 15.55 80 TYR A N 1
ATOM 651 C CA . TYR A 1 89 ? 45.355 20.230 79.272 1.00 17.02 80 TYR A CA 1
ATOM 652 C C . TYR A 1 89 ? 44.034 20.601 78.608 1.00 17.35 80 TYR A C 1
ATOM 653 O O . TYR A 1 89 ? 43.597 19.934 77.670 1.00 15.90 80 TYR A O 1
ATOM 662 N N . GLY A 1 90 ? 43.427 21.687 79.084 1.00 17.46 81 GLY A N 1
ATOM 663 C CA . GLY A 1 90 ? 42.163 22.156 78.539 1.00 17.72 81 GLY A CA 1
ATOM 664 C C . GLY A 1 90 ? 41.505 23.210 79.423 1.00 18.33 81 GLY A C 1
ATOM 665 O O . GLY A 1 90 ? 42.191 23.832 80.236 1.00 17.19 81 GLY A O 1
ATOM 666 N N . PRO A 1 91 ? 40.185 23.444 79.290 1.00 15.96 82 PRO A N 1
ATOM 667 C CA . PRO A 1 91 ? 39.514 24.449 80.123 1.00 17.39 82 PRO A CA 1
ATOM 668 C C . PRO A 1 91 ? 39.537 24.118 81.606 1.00 16.86 82 PRO A C 1
ATOM 669 O O . PRO A 1 91 ? 39.707 22.965 81.999 1.00 16.44 82 PRO A O 1
ATOM 673 N N . VAL A 1 92 ? 39.372 25.134 82.435 1.00 18.32 83 VAL A N 1
ATOM 674 C CA . VAL A 1 92 ? 39.375 24.910 83.866 1.00 18.43 83 VAL A CA 1
ATOM 675 C C . VAL A 1 92 ? 38.441 25.881 84.553 1.00 18.47 83 VAL A C 1
ATOM 676 O O . VAL A 1 92 ? 37.984 26.850 83.956 1.00 19.37 83 VAL A O 1
ATOM 680 N N . VAL A 1 93 ? 38.143 25.598 85.811 1.00 19.18 84 VAL A N 1
ATOM 681 C CA . VAL A 1 93 ? 37.307 26.475 86.598 1.00 17.48 84 VAL A CA 1
ATOM 682 C C . VAL A 1 93 ? 38.272 26.992 87.666 1.00 19.68 84 VAL A C 1
ATOM 683 O O . VAL A 1 93 ? 38.997 26.215 88.286 1.00 19.47 84 VAL A O 1
ATOM 687 N N . VAL A 1 94 ? 38.313 28.306 87.842 1.00 20.99 85 VAL A N 1
ATOM 688 C CA . VAL A 1 94 ? 39.215 28.913 88.806 1.00 22.23 85 VAL A CA 1
ATOM 689 C C . VAL A 1 94 ? 38.457 29.683 89.880 1.00 22.37 85 VAL A C 1
ATOM 690 O O . VAL A 1 94 ? 37.318 30.108 89.659 1.00 22.07 85 VAL A O 1
ATOM 694 N N . ALA A 1 95 ? 39.101 29.876 91.032 1.00 21.49 86 ALA A N 1
ATOM 695 C CA . ALA A 1 95 ? 38.493 30.599 92.154 1.00 20.93 86 ALA A CA 1
ATOM 696 C C . ALA A 1 95 ? 39.555 31.265 93.031 1.00 20.98 86 ALA A C 1
ATOM 697 O O . ALA A 1 95 ? 40.733 30.947 92.927 1.00 19.79 86 ALA A O 1
ATOM 699 N N . LYS A 1 96 ? 39.144 32.194 93.891 1.00 22.47 87 LYS A N 1
ATOM 700 C CA . LYS A 1 96 ? 40.108 32.882 94.740 1.00 24.68 87 LYS A CA 1
ATOM 701 C C . LYS A 1 96 ? 40.750 31.920 95.744 1.00 26.55 87 LYS A C 1
ATOM 702 O O . LYS A 1 96 ? 41.863 32.155 96.221 1.00 26.81 87 LYS A O 1
ATOM 708 N N . SER A 1 97 ? 40.053 30.828 96.048 1.00 28.08 88 SER A N 1
ATOM 709 C CA . SER A 1 97 ? 40.566 29.811 96.966 1.00 29.42 88 SER A CA 1
ATOM 710 C C . SER A 1 97 ? 39.920 28.465 96.628 1.00 31.12 88 SER A C 1
ATOM 711 O O . SER A 1 97 ? 39.051 28.389 95.761 1.00 31.78 88 SER A O 1
ATOM 714 N N . GLU A 1 98 ? 40.334 27.405 97.314 1.00 32.26 89 GLU A N 1
ATOM 715 C CA . GLU A 1 98 ? 39.778 26.080 97.062 1.00 33.02 89 GLU A CA 1
ATOM 716 C C . GLU A 1 98 ? 38.343 25.956 97.560 1.00 32.63 89 GLU A C 1
ATOM 717 O O . GLU A 1 98 ? 38.051 26.254 98.715 1.00 34.04 89 GLU A O 1
ATOM 723 N N . ILE A 1 99 ? 37.449 25.531 96.676 1.00 31.79 90 ILE A N 1
ATOM 724 C CA . ILE A 1 99 ? 36.042 25.336 97.023 1.00 31.93 90 ILE A CA 1
ATOM 725 C C . ILE A 1 99 ? 35.575 24.051 96.360 1.00 31.30 90 ILE A C 1
ATOM 726 O O . ILE A 1 99 ? 36.323 23.451 95.598 1.00 32.63 90 ILE A O 1
ATOM 731 N N . SER A 1 100 ? 34.346 23.625 96.636 1.00 31.69 91 SER A N 1
ATOM 732 C CA . SER A 1 100 ? 33.842 22.392 96.041 1.00 31.90 91 SER A CA 1
ATOM 733 C C . SER A 1 100 ? 33.090 22.606 94.728 1.00 31.64 91 SER A C 1
ATOM 734 O O . SER A 1 100 ? 33.038 21.703 93.890 1.00 33.77 91 SER A O 1
ATOM 737 N N . LEU A 1 101 ? 32.510 23.791 94.558 1.00 27.97 92 LEU A N 1
ATOM 738 C CA . LEU A 1 101 ? 31.752 24.151 93.357 1.00 26.05 92 LEU A CA 1
ATOM 739 C C . LEU A 1 101 ? 30.283 23.737 93.383 1.00 26.26 92 LEU A C 1
ATOM 740 O O . LEU A 1 101 ? 29.465 24.290 92.645 1.00 25.46 92 LEU A O 1
ATOM 745 N N . ASP A 1 102 ? 29.939 22.767 94.223 1.00 28.19 93 ASP A N 1
ATOM 746 C CA . ASP A 1 102 ? 28.550 22.321 94.306 1.00 29.93 93 ASP A CA 1
ATOM 747 C C . ASP A 1 102 ? 27.662 23.406 94.916 1.00 29.21 93 ASP A C 1
ATOM 748 O O . ASP A 1 102 ? 27.926 23.901 96.012 1.00 28.94 93 ASP A O 1
ATOM 753 N N . GLY A 1 103 ? 26.611 23.772 94.189 1.00 27.73 94 GLY A N 1
ATOM 754 C CA . GLY A 1 103 ? 25.701 24.806 94.655 1.00 27.66 94 GLY A CA 1
ATOM 755 C C . GLY A 1 103 ? 26.216 26.217 94.405 1.00 26.78 94 GLY A C 1
ATOM 756 O O . GLY A 1 103 ? 25.487 27.194 94.573 1.00 27.53 94 GLY A O 1
ATOM 757 N N . LYS A 1 104 ? 27.472 26.323 93.982 1.00 25.50 95 LYS A N 1
ATOM 758 C CA . LYS A 1 104 ? 28.101 27.617 93.727 1.00 22.36 95 LYS A CA 1
ATOM 759 C C . LYS A 1 104 ? 27.655 28.295 92.427 1.00 22.15 95 LYS A C 1
ATOM 760 O O . LYS A 1 104 ? 27.091 27.657 91.530 1.00 19.66 95 LYS A O 1
ATOM 766 N N . ARG A 1 105 ? 27.905 29.601 92.341 1.00 21.30 96 ARG A N 1
ATOM 767 C CA . ARG A 1 105 ? 27.554 30.376 91.154 1.00 21.95 96 ARG A CA 1
ATOM 768 C C . ARG A 1 105 ? 28.801 30.521 90.290 1.00 20.27 96 ARG A C 1
ATOM 769 O O . ARG A 1 105 ? 29.748 31.198 90.673 1.00 20.78 96 ARG A O 1
ATOM 777 N N . ILE A 1 106 ? 28.803 29.874 89.126 1.00 18.94 97 ILE A N 1
ATOM 778 C CA . ILE A 1 106 ? 29.964 29.917 88.239 1.00 16.92 97 ILE A CA 1
ATOM 779 C C . ILE A 1 106 ? 29.731 30.655 86.931 1.00 16.86 97 ILE A C 1
ATOM 780 O O . ILE A 1 106 ? 28.801 30.334 86.171 1.00 15.89 97 ILE A O 1
ATOM 785 N N . ALA A 1 107 ? 30.584 31.642 86.669 1.00 15.26 98 ALA A N 1
ATOM 786 C CA . ALA A 1 107 ? 30.497 32.416 85.432 1.00 17.59 98 ALA A CA 1
ATOM 787 C C . ALA A 1 107 ? 30.948 31.518 84.281 1.00 16.75 98 ALA A C 1
ATOM 788 O O . ALA A 1 107 ? 31.965 30.841 84.382 1.00 17.17 98 ALA A O 1
ATOM 790 N N . VAL A 1 108 ? 30.172 31.514 83.202 1.00 17.08 99 VAL A N 1
ATOM 791 C CA . VAL A 1 108 ? 30.459 30.705 82.018 1.00 16.26 99 VAL A CA 1
ATOM 792 C C . VAL A 1 108 ? 30.442 31.582 80.770 1.00 16.31 99 VAL A C 1
ATOM 793 O O . VAL A 1 108 ? 29.546 32.413 80.600 1.00 17.08 99 VAL A O 1
ATOM 797 N N . PRO A 1 109 ? 31.417 31.386 79.868 1.00 16.05 100 PRO A N 1
ATOM 798 C CA . PRO A 1 109 ? 31.535 32.157 78.627 1.00 18.49 100 PRO A CA 1
ATOM 799 C C . PRO A 1 109 ? 30.414 31.938 77.610 1.00 20.30 100 PRO A C 1
ATOM 800 O O . PRO A 1 109 ? 30.101 32.828 76.824 1.00 21.20 100 PRO A O 1
ATOM 804 N N . GLY A 1 110 ? 29.828 30.748 77.616 1.00 22.65 101 GLY A N 1
ATOM 805 C CA . GLY A 1 110 ? 28.776 30.453 76.668 1.00 23.68 101 GLY A CA 1
ATOM 806 C C . GLY A 1 110 ? 28.131 29.102 76.902 1.00 24.87 101 GLY A C 1
ATOM 807 O O . GLY A 1 110 ? 28.802 28.073 77.089 1.00 27.31 101 GLY A O 1
ATOM 808 N N . ARG A 1 111 ? 26.805 29.111 76.884 1.00 20.87 102 ARG A N 1
ATOM 809 C CA . ARG A 1 111 ? 26.025 27.903 77.100 1.00 20.22 102 ARG A CA 1
ATOM 810 C C . ARG A 1 111 ? 26.392 26.739 76.190 1.00 17.37 102 ARG A C 1
ATOM 811 O O . ARG A 1 111 ? 26.413 25.598 76.625 1.00 17.49 102 ARG A O 1
ATOM 819 N N . TYR A 1 112 ? 26.675 27.032 74.928 1.00 17.85 103 TYR A N 1
ATOM 820 C CA . TYR A 1 112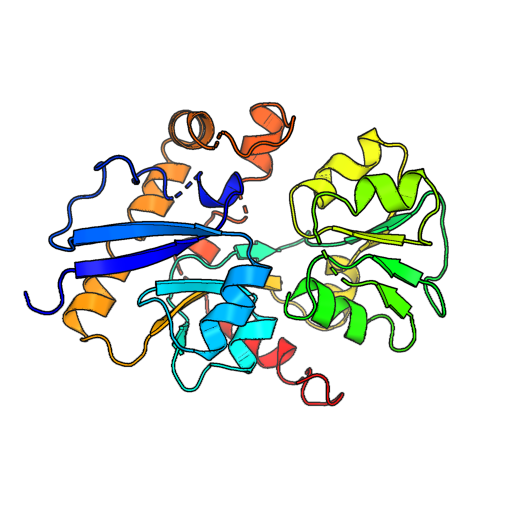 ? 26.983 25.988 73.968 1.00 16.64 103 TYR A CA 1
ATOM 821 C C . TYR A 1 112 ? 28.451 25.593 73.806 1.00 16.45 103 TYR A C 1
ATOM 822 O O . TYR A 1 112 ? 28.785 24.828 72.906 1.00 15.70 103 TYR A O 1
ATOM 831 N N . THR A 1 113 ? 29.333 26.084 74.666 1.00 14.55 104 THR A N 1
ATOM 832 C CA . THR A 1 113 ? 30.730 25.710 74.527 1.00 14.58 104 THR A CA 1
ATOM 833 C C . THR A 1 113 ? 30.955 24.325 75.081 1.00 14.34 104 THR A C 1
ATOM 834 O O . THR A 1 113 ? 30.219 23.852 75.950 1.00 14.95 104 THR A O 1
ATOM 838 N N . THR A 1 114 ? 31.986 23.673 74.568 1.00 14.06 105 THR A N 1
ATOM 839 C CA . THR A 1 114 ? 32.334 22.341 75.020 1.00 13.73 105 THR A CA 1
ATOM 840 C C . THR A 1 114 ? 32.692 22.374 76.507 1.00 13.94 105 THR A C 1
ATOM 841 O O . THR A 1 114 ? 32.368 21.450 77.257 1.00 15.43 105 THR A O 1
ATOM 845 N N . ALA A 1 115 ? 33.340 23.452 76.932 1.00 12.50 106 ALA A N 1
ATOM 846 C CA . ALA A 1 115 ? 33.728 23.596 78.328 1.00 15.24 106 ALA A CA 1
ATOM 847 C C . ALA A 1 115 ? 32.505 23.617 79.240 1.00 16.74 106 ALA A C 1
ATOM 848 O O . ALA A 1 115 ? 32.572 23.178 80.390 1.00 16.81 106 ALA A O 1
ATOM 850 N N . ASN A 1 116 ? 31.387 24.138 78.746 1.00 17.88 107 ASN A N 1
ATOM 851 C CA . ASN A 1 116 ? 30.196 24.167 79.577 1.00 19.42 107 ASN A CA 1
ATOM 852 C C . ASN A 1 116 ? 29.634 22.765 79.713 1.00 19.66 107 ASN A C 1
ATOM 853 O O . ASN A 1 116 ? 29.286 22.328 80.813 1.00 20.19 107 ASN A O 1
ATOM 858 N N . LEU A 1 117 ? 29.552 22.060 78.591 1.00 18.72 108 LEU A N 1
ATOM 859 C CA . LEU A 1 117 ? 29.050 20.695 78.591 1.00 17.46 108 LEU A CA 1
ATOM 860 C C . LEU A 1 117 ? 29.850 19.882 79.615 1.00 17.70 108 LEU A C 1
ATOM 861 O O . LEU A 1 117 ? 29.273 19.163 80.434 1.00 17.55 108 LEU A O 1
ATOM 866 N N . LEU A 1 118 ? 31.177 20.011 79.573 1.00 16.83 109 LEU A N 1
ATOM 867 C CA . LEU A 1 118 ? 32.049 19.302 80.515 1.00 16.73 109 LEU A CA 1
ATOM 868 C C . LEU A 1 118 ? 31.723 19.655 81.974 1.00 16.14 109 LEU A C 1
ATOM 869 O O . LEU A 1 118 ? 31.614 18.769 82.828 1.00 16.45 109 LEU A O 1
ATOM 874 N N . LEU A 1 119 ? 31.579 20.945 82.256 1.00 15.38 110 LEU A N 1
ATOM 875 C CA . LEU A 1 119 ? 31.260 21.390 83.601 1.00 16.33 110 LEU A CA 1
ATOM 876 C C . LEU A 1 119 ? 29.940 20.762 84.045 1.00 18.69 110 LEU A C 1
ATOM 877 O O . LEU A 1 119 ? 29.847 20.202 85.136 1.00 20.31 110 LEU A O 1
ATOM 882 N N . LYS A 1 120 ? 28.925 20.845 83.188 1.00 19.15 111 LYS A N 1
ATOM 883 C CA . LYS A 1 120 ? 27.614 20.279 83.479 1.00 20.44 111 LYS A CA 1
ATOM 884 C C . LYS A 1 120 ? 27.670 18.768 83.707 1.00 21.62 111 LYS A C 1
ATOM 885 O O . LYS A 1 120 ? 26.753 18.198 84.287 1.00 23.55 111 LYS A O 1
ATOM 891 N N . LEU A 1 121 ? 28.741 18.123 83.250 1.00 21.31 112 LEU A N 1
ATOM 892 C CA . LEU A 1 121 ? 28.911 16.683 83.440 1.00 20.22 112 LEU A CA 1
ATOM 893 C C . LEU A 1 121 ? 29.693 16.383 84.711 1.00 19.35 112 LEU A C 1
ATOM 894 O O . LEU A 1 121 ? 29.500 15.349 85.331 1.00 20.70 112 LEU A O 1
ATOM 899 N N . ALA A 1 122 ? 30.590 17.283 85.092 1.00 20.24 113 ALA A N 1
ATOM 900 C CA . ALA A 1 122 ? 31.403 17.071 86.286 1.00 19.40 113 ALA A CA 1
ATOM 901 C C . ALA A 1 122 ? 30.684 17.525 87.557 1.00 19.34 113 ALA A C 1
ATOM 902 O O . ALA A 1 122 ? 30.864 16.927 88.611 1.00 19.40 113 ALA A O 1
ATOM 904 N N . VAL A 1 123 ? 29.885 18.587 87.448 1.00 21.66 114 VAL A N 1
ATOM 905 C CA . VAL A 1 123 ? 29.126 19.146 88.572 1.00 21.68 114 VAL A CA 1
ATOM 906 C C . VAL A 1 123 ? 27.673 19.208 88.109 1.00 25.18 114 VAL A C 1
ATOM 907 O O . VAL A 1 123 ? 27.300 20.094 87.341 1.00 25.75 114 VAL A O 1
ATOM 911 N N . GLU A 1 124 ? 26.856 18.260 88.566 1.00 28.35 115 GLU A N 1
ATOM 912 C CA . GLU A 1 124 ? 25.459 18.197 88.150 1.00 31.15 115 GLU A CA 1
ATOM 913 C C . GLU A 1 124 ? 24.497 19.061 88.937 1.00 31.06 115 GLU A C 1
ATOM 914 O O . GLU A 1 124 ? 23.288 18.832 88.914 1.00 34.91 115 GLU A O 1
ATOM 920 N N . ASP A 1 125 ? 25.029 20.061 89.624 1.00 31.31 116 ASP A N 1
ATOM 921 C CA . ASP A 1 125 ? 24.194 20.954 90.407 1.00 30.99 116 ASP A CA 1
ATOM 922 C C . ASP A 1 125 ? 24.926 22.219 90.812 1.00 29.98 116 ASP A C 1
ATOM 923 O O . ASP A 1 125 ? 25.622 22.252 91.819 1.00 31.31 116 ASP A O 1
ATOM 928 N N . PHE A 1 126 ? 24.770 23.264 90.012 1.00 27.73 117 PHE A N 1
ATOM 929 C CA . PHE A 1 126 ? 25.414 24.533 90.305 1.00 28.02 117 PHE A CA 1
ATOM 930 C C . PHE A 1 126 ? 24.654 25.626 89.568 1.00 27.82 117 PHE A C 1
ATOM 931 O O . PHE A 1 126 ? 23.709 25.334 88.836 1.00 27.84 117 PHE A O 1
ATOM 939 N N . GLU A 1 127 ? 25.043 26.880 89.765 1.00 28.91 118 GLU A N 1
ATOM 940 C CA . GLU A 1 127 ? 24.356 27.971 89.085 1.00 30.34 118 GLU A CA 1
ATOM 941 C C . GLU A 1 127 ? 25.234 28.624 88.039 1.00 29.81 118 GLU A C 1
ATOM 942 O O . GLU A 1 127 ? 26.130 29.402 88.362 1.00 29.82 118 GLU A O 1
ATOM 948 N N . PRO A 1 128 ? 24.987 28.305 86.762 1.00 29.63 119 PRO A N 1
ATOM 949 C CA . PRO A 1 128 ? 25.746 28.859 85.642 1.00 28.89 119 PRO A CA 1
ATOM 950 C C . PRO A 1 128 ? 25.305 30.296 85.374 1.00 29.08 119 PRO A C 1
ATOM 951 O O . PRO A 1 128 ? 24.125 30.559 85.164 1.00 29.04 119 PRO A O 1
ATOM 955 N N . VAL A 1 129 ? 26.257 31.223 85.401 1.00 28.33 120 VAL A N 1
ATOM 956 C CA . VAL A 1 129 ? 25.959 32.629 85.166 1.00 25.81 120 VAL A CA 1
ATOM 957 C C . VAL A 1 129 ? 26.450 33.065 83.792 1.00 27.78 120 VAL A C 1
ATOM 958 O O . VAL A 1 129 ? 27.612 33.434 83.634 1.00 27.39 120 VAL A O 1
ATOM 962 N N . GLU A 1 130 ? 25.556 33.005 82.806 1.00 29.42 121 GLU A N 1
ATOM 963 C CA . GLU A 1 130 ? 25.864 33.401 81.433 1.00 30.82 121 GLU A CA 1
ATOM 964 C C . GLU A 1 130 ? 26.604 34.734 81.486 1.00 30.30 121 GLU A C 1
ATOM 965 O O . GLU A 1 130 ? 26.166 35.660 82.170 1.00 30.13 121 GLU A O 1
ATOM 979 N N . PRO A 1 132 ? 29.919 37.154 79.067 1.00 26.80 123 PRO A N 1
ATOM 980 C CA . PRO A 1 132 ? 30.969 37.206 78.036 1.00 26.38 123 PRO A CA 1
ATOM 981 C C . PRO A 1 132 ? 32.325 36.806 78.629 1.00 24.80 123 PRO A C 1
ATOM 982 O O . PRO A 1 132 ? 32.616 37.131 79.778 1.00 24.53 123 PRO A O 1
ATOM 986 N N . PHE A 1 133 ? 33.147 36.105 77.851 1.00 22.50 124 PHE A N 1
ATOM 987 C CA . PHE A 1 133 ? 34.436 35.640 78.353 1.00 23.36 124 PHE A CA 1
ATOM 988 C C . PHE A 1 133 ? 35.309 36.755 78.929 1.00 22.99 124 PHE A C 1
ATOM 989 O O . PHE A 1 133 ? 35.948 36.582 79.968 1.00 20.34 124 PHE A O 1
ATOM 997 N N . ASP A 1 134 ? 35.318 37.897 78.252 1.00 23.74 125 ASP A N 1
ATOM 998 C CA . ASP A 1 134 ? 36.118 39.041 78.663 1.00 24.13 125 ASP A CA 1
ATOM 999 C C . ASP A 1 134 ? 35.678 39.680 79.985 1.00 23.22 125 ASP A C 1
ATOM 1000 O O . ASP A 1 134 ? 35.986 40.843 80.249 1.00 24.10 125 ASP A O 1
ATOM 1005 N N . ARG A 1 135 ? 34.957 38.940 80.816 1.00 21.71 126 ARG A N 1
ATOM 1006 C CA . ARG A 1 135 ? 34.547 39.499 82.091 1.00 22.07 126 ARG A CA 1
ATOM 1007 C C . ARG A 1 135 ? 34.588 38.476 83.206 1.00 20.10 126 ARG A C 1
ATOM 1008 O O . ARG A 1 135 ? 34.355 38.798 84.367 1.00 18.95 126 ARG A O 1
ATOM 1016 N N . ILE A 1 136 ? 34.913 37.241 82.847 1.00 18.68 127 ILE A N 1
ATOM 1017 C CA . ILE A 1 136 ? 34.985 36.155 83.816 1.00 18.35 127 ILE A CA 1
ATOM 1018 C C . ILE A 1 136 ? 36.018 36.410 84.910 1.00 17.01 127 ILE A C 1
ATOM 1019 O O . ILE A 1 136 ? 35.713 36.280 86.090 1.00 17.14 127 ILE A O 1
ATOM 1024 N N . ILE A 1 137 ? 37.240 36.757 84.513 1.00 16.62 128 ILE A N 1
ATOM 1025 C CA . ILE A 1 137 ? 38.303 36.983 85.476 1.00 16.78 128 ILE A CA 1
ATOM 1026 C C . ILE A 1 137 ? 37.966 38.083 86.460 1.00 16.84 128 ILE A C 1
ATOM 1027 O O . ILE A 1 137 ? 38.123 37.915 87.671 1.00 17.13 128 ILE A O 1
ATOM 1032 N N . GLN A 1 138 ? 37.512 39.216 85.946 1.00 15.81 129 GLN A N 1
ATOM 1033 C CA . GLN A 1 138 ? 37.158 40.326 86.814 1.00 14.48 129 GLN A CA 1
ATOM 1034 C C . GLN A 1 138 ? 36.082 39.881 87.824 1.00 14.60 129 GLN A C 1
ATOM 1035 O O . GLN A 1 138 ? 36.241 40.079 89.027 1.00 16.17 129 GLN A O 1
ATOM 1041 N N . ALA A 1 139 ? 35.012 39.249 87.341 1.00 12.52 130 ALA A N 1
ATOM 1042 C CA . ALA A 1 139 ? 33.927 38.805 88.217 1.00 12.97 130 ALA A CA 1
ATOM 1043 C C . ALA A 1 139 ? 34.388 37.915 89.369 1.00 14.05 130 ALA A C 1
ATOM 1044 O O . ALA A 1 139 ? 33.827 37.958 90.466 1.00 13.97 130 ALA A O 1
ATOM 1046 N N . VAL A 1 140 ? 35.399 37.098 89.121 1.00 12.71 131 VAL A N 1
ATOM 1047 C CA . VAL A 1 140 ? 35.895 36.216 90.158 1.00 14.14 131 VAL A CA 1
ATOM 1048 C C . VAL A 1 140 ? 36.697 36.967 91.210 1.00 15.05 131 VAL A C 1
ATOM 1049 O O . VAL A 1 140 ? 36.456 36.828 92.421 1.00 14.76 131 VAL A O 1
ATOM 1053 N N . LEU A 1 141 ? 37.642 37.773 90.741 1.00 15.51 132 LEU A N 1
ATOM 1054 C CA . LEU A 1 141 ? 38.488 38.573 91.620 1.00 16.15 132 LEU A CA 1
ATOM 1055 C C . LEU A 1 141 ? 37.650 39.516 92.472 1.00 17.00 132 LEU A C 1
ATOM 1056 O O . LEU A 1 141 ? 37.959 39.739 93.638 1.00 18.30 132 LEU A O 1
ATOM 1061 N N . ASP A 1 142 ? 36.591 40.073 91.894 1.00 18.58 133 ASP A N 1
ATOM 1062 C CA . ASP A 1 142 ? 35.741 40.991 92.645 1.00 19.83 133 ASP A CA 1
ATOM 1063 C C . ASP A 1 142 ? 34.586 40.267 93.351 1.00 20.75 133 ASP A C 1
ATOM 1064 O O . ASP A 1 142 ? 33.635 40.899 93.807 1.00 21.57 133 ASP A O 1
ATOM 1069 N N . GLU A 1 143 ? 34.677 38.941 93.430 1.00 20.84 134 GLU A N 1
ATOM 1070 C CA . GLU A 1 143 ? 33.679 38.108 94.108 1.00 19.21 134 GLU A CA 1
ATOM 1071 C C . GLU A 1 143 ? 32.234 38.331 93.668 1.00 18.60 134 GLU A C 1
ATOM 1072 O O . GLU A 1 143 ? 31.299 38.298 94.471 1.00 17.51 134 GLU A O 1
ATOM 1078 N N . GLU A 1 144 ? 32.067 38.554 92.372 1.00 20.43 135 GLU A N 1
ATOM 1079 C CA . GLU A 1 144 ? 30.757 38.756 91.776 1.00 19.18 135 GLU A CA 1
ATOM 1080 C C . GLU A 1 144 ? 30.139 37.359 91.648 1.00 18.93 135 GLU A C 1
ATOM 1081 O O . GLU A 1 144 ? 28.918 37.192 91.630 1.00 16.41 135 GLU A O 1
ATOM 1087 N N . VAL A 1 145 ? 31.018 36.362 91.570 1.00 15.57 136 VAL A N 1
ATOM 1088 C CA . VAL A 1 145 ? 30.624 34.971 91.469 1.00 14.74 136 VAL A CA 1
ATOM 1089 C C . VAL A 1 145 ? 31.575 34.134 92.335 1.00 16.25 136 VAL A C 1
ATOM 1090 O O . VAL A 1 145 ? 32.537 34.665 92.898 1.00 18.94 136 VAL A O 1
ATOM 1094 N N . ASP A 1 146 ? 31.315 32.839 92.471 1.00 14.17 137 ASP A N 1
ATOM 1095 C CA . ASP A 1 146 ? 32.212 32.005 93.272 1.00 14.70 137 ASP A CA 1
ATOM 1096 C C . ASP A 1 146 ? 33.355 31.4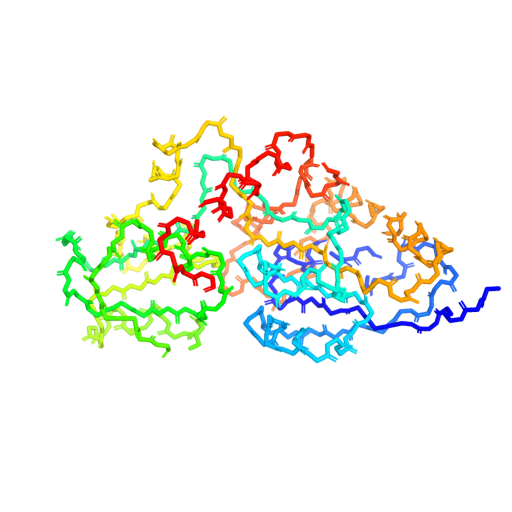80 92.425 1.00 14.52 137 ASP A C 1
ATOM 1097 O O . ASP A 1 146 ? 34.472 31.303 92.914 1.00 13.11 137 ASP A O 1
ATOM 1102 N N . ALA A 1 147 ? 33.070 31.225 91.152 1.00 13.46 138 ALA A N 1
ATOM 1103 C CA . ALA A 1 147 ? 34.086 30.695 90.255 1.00 13.51 138 ALA A CA 1
ATOM 1104 C C . ALA A 1 147 ? 33.826 31.056 88.805 1.00 13.60 138 ALA A C 1
ATOM 1105 O O . ALA A 1 147 ? 32.741 31.516 88.460 1.00 11.99 138 ALA A O 1
ATOM 1107 N N . GLY A 1 148 ? 34.839 30.847 87.966 1.00 14.85 139 GLY A N 1
ATOM 1108 C CA . GLY A 1 148 ? 34.723 31.156 86.554 1.00 12.86 139 GLY A CA 1
ATOM 1109 C C . GLY A 1 148 ? 35.322 30.084 85.667 1.00 13.43 139 GLY A C 1
ATOM 1110 O O . GLY A 1 148 ? 36.345 29.485 86.004 1.00 12.54 139 GLY A O 1
ATOM 1111 N N . LEU A 1 149 ? 34.667 29.836 84.538 1.00 13.88 140 LEU A N 1
ATOM 1112 C CA . LEU A 1 149 ? 35.122 28.848 83.571 1.00 13.96 140 LEU A CA 1
ATOM 1113 C C . LEU A 1 149 ? 35.928 29.587 82.504 1.00 12.75 140 LEU A C 1
ATOM 1114 O O . LEU A 1 149 ? 35.435 30.530 81.891 1.00 14.83 140 LEU A O 1
ATOM 1119 N N . LEU A 1 150 ? 37.166 29.156 82.292 1.00 13.20 141 LEU A N 1
ATOM 1120 C CA . LEU A 1 150 ? 38.062 29.782 81.325 1.00 12.94 141 LEU A CA 1
ATOM 1121 C C . LEU A 1 150 ? 38.332 28.861 80.151 1.00 13.13 141 LEU A C 1
ATOM 1122 O O . LEU A 1 150 ? 38.954 27.811 80.317 1.00 13.96 141 LEU A O 1
ATOM 1127 N N . ILE A 1 151 ? 37.894 29.264 78.964 1.00 13.08 142 ILE A N 1
ATOM 1128 C CA . ILE A 1 151 ? 38.107 28.448 77.779 1.00 15.44 142 ILE A CA 1
ATOM 1129 C C . ILE A 1 151 ? 39.206 28.976 76.867 1.00 15.61 142 ILE A C 1
ATOM 1130 O O . ILE A 1 151 ? 39.637 28.287 75.937 1.00 16.93 142 ILE A O 1
ATOM 1135 N N . HIS A 1 152 ? 39.663 30.195 77.124 1.00 14.48 143 HIS A N 1
ATOM 1136 C CA . HIS A 1 152 ? 40.715 30.781 76.295 1.00 14.71 143 HIS A CA 1
ATOM 1137 C C . HIS A 1 152 ? 42.056 30.802 77.023 1.00 14.60 143 HIS A C 1
ATOM 1138 O O . HIS A 1 152 ? 42.333 29.912 77.820 1.00 12.16 143 HIS A O 1
ATOM 1145 N N . GLU A 1 153 ? 42.881 31.812 76.764 1.00 14.87 144 GLU A N 1
ATOM 1146 C CA . GLU A 1 153 ? 44.204 31.857 77.370 1.00 16.45 144 GLU A CA 1
ATOM 1147 C C . GLU A 1 153 ? 44.224 31.971 78.891 1.00 17.09 144 GLU A C 1
ATOM 1148 O O . GLU A 1 153 ? 45.293 31.963 79.510 1.00 18.49 144 GLU A O 1
ATOM 1154 N N . GLY A 1 154 ? 43.048 32.067 79.501 1.00 18.48 145 GLY A N 1
ATOM 1155 C CA . GLY A 1 154 ? 42.984 32.161 80.949 1.00 16.63 145 GLY A CA 1
ATOM 1156 C C . GLY A 1 154 ? 43.520 30.886 81.578 1.00 16.69 145 GLY A C 1
ATOM 1157 O O . GLY A 1 154 ? 44.174 30.928 82.619 1.00 14.70 145 GLY A O 1
ATOM 1158 N N . GLN A 1 155 ? 43.245 29.753 80.929 1.00 16.90 146 GLN A N 1
ATOM 1159 C CA . GLN A 1 155 ? 43.684 28.444 81.407 1.00 17.37 146 GLN A CA 1
ATOM 1160 C C . GLN A 1 155 ? 45.186 28.343 81.690 1.00 17.50 146 GLN A C 1
ATOM 1161 O O . GLN A 1 155 ? 45.614 27.448 82.416 1.00 20.30 146 GLN A O 1
ATOM 1167 N N . ILE A 1 156 ? 45.988 29.242 81.125 1.00 18.61 147 ILE A N 1
ATOM 1168 C CA . ILE A 1 156 ? 47.430 29.213 81.379 1.00 20.02 147 ILE A CA 1
ATOM 1169 C C . ILE A 1 156 ? 47.951 30.525 81.946 1.00 20.37 147 ILE A C 1
ATOM 1170 O O . ILE A 1 156 ? 49.162 30.744 81.972 1.00 22.29 147 ILE A O 1
ATOM 1175 N N . THR A 1 157 ? 47.044 31.394 82.384 1.00 19.96 148 THR A N 1
ATOM 1176 C CA . THR A 1 157 ? 47.432 32.684 82.937 1.00 20.70 148 THR A CA 1
ATOM 1177 C C . THR A 1 157 ? 46.759 33.034 84.262 1.00 21.43 148 THR A C 1
ATOM 1178 O O . THR A 1 157 ? 47.159 33.991 84.929 1.00 19.85 148 THR A O 1
ATOM 1182 N N . TYR A 1 158 ? 45.750 32.259 84.650 1.00 20.40 149 TYR A N 1
ATOM 1183 C CA . TYR A 1 158 ? 45.017 32.525 85.882 1.00 20.96 149 TYR A CA 1
ATOM 1184 C C . TYR A 1 158 ? 45.903 32.737 87.110 1.00 21.86 149 TYR A C 1
ATOM 1185 O O . TYR A 1 158 ? 45.565 33.525 87.998 1.00 22.08 149 TYR A O 1
ATOM 1194 N N . ALA A 1 159 ? 47.041 32.052 87.159 1.00 23.38 150 ALA A N 1
ATOM 1195 C CA . ALA A 1 159 ? 47.959 32.188 88.295 1.00 24.87 150 ALA A CA 1
ATOM 1196 C C . ALA A 1 159 ? 48.499 33.613 88.478 1.00 24.87 150 ALA A C 1
ATOM 1197 O O . ALA A 1 159 ? 48.856 34.002 89.591 1.00 23.57 150 ALA A O 1
ATOM 1199 N N . ASP A 1 160 ? 48.551 34.385 87.393 1.00 25.69 151 ASP A N 1
ATOM 1200 C CA . ASP A 1 160 ? 49.048 35.763 87.464 1.00 27.22 151 ASP A CA 1
ATOM 1201 C C . ASP A 1 160 ? 48.116 36.661 88.282 1.00 27.71 151 ASP A C 1
ATOM 1202 O O . ASP A 1 160 ? 48.516 37.740 88.721 1.00 27.72 151 ASP A O 1
ATOM 1207 N N . TYR A 1 161 ? 46.874 36.222 88.469 1.00 26.84 152 TYR A N 1
ATOM 1208 C CA . TYR A 1 161 ? 45.886 36.998 89.213 1.00 26.54 152 TYR A CA 1
ATOM 1209 C C . TYR A 1 161 ? 45.727 36.422 90.606 1.00 26.57 152 TYR A C 1
ATOM 1210 O O . TYR A 1 161 ? 44.773 36.742 91.312 1.00 28.35 152 TYR A O 1
ATOM 1219 N N . GLY A 1 162 ? 46.663 35.564 90.991 1.00 26.86 153 GLY A N 1
ATOM 1220 C CA . GLY A 1 162 ? 46.602 34.950 92.301 1.00 27.36 153 GLY A CA 1
ATOM 1221 C C . GLY A 1 162 ? 45.453 33.964 92.432 1.00 26.86 153 GLY A C 1
ATOM 1222 O O . GLY A 1 162 ? 45.056 33.619 93.542 1.00 26.57 153 GLY A O 1
ATOM 1223 N N . LEU A 1 163 ? 44.912 33.512 91.304 1.00 25.79 154 LEU A N 1
ATOM 1224 C CA . LEU A 1 163 ? 43.810 32.562 91.323 1.00 24.02 154 LEU A CA 1
ATOM 1225 C C . LEU A 1 163 ? 44.365 31.150 91.174 1.00 25.35 154 LEU A C 1
ATOM 1226 O O . LEU A 1 163 ? 45.511 30.962 90.753 1.00 26.36 154 LEU A O 1
ATOM 1231 N N . LYS A 1 164 ? 43.559 30.160 91.542 1.00 24.54 155 LYS A N 1
ATOM 1232 C CA . LYS A 1 164 ? 43.971 28.771 91.420 1.00 26.16 155 LYS A CA 1
ATOM 1233 C C . LYS A 1 164 ? 42.852 27.884 90.903 1.00 25.34 155 LYS A C 1
ATOM 1234 O O . LYS A 1 164 ? 41.669 28.144 91.123 1.00 25.09 155 LYS A O 1
ATOM 1240 N N . CYS A 1 165 ? 43.256 26.840 90.194 1.00 24.54 156 CYS A N 1
ATOM 1241 C CA . CYS A 1 165 ? 42.334 25.887 89.620 1.00 24.44 156 CYS A CA 1
ATOM 1242 C C . CYS A 1 165 ? 41.664 25.044 90.702 1.00 24.87 156 CYS A C 1
ATOM 1243 O O . CYS A 1 165 ? 42.332 24.453 91.563 1.00 24.65 156 CYS A O 1
ATOM 1246 N N . VAL A 1 166 ? 40.335 25.011 90.659 1.00 23.49 157 VAL A N 1
ATOM 1247 C CA . VAL A 1 166 ? 39.539 24.237 91.606 1.00 22.46 157 VAL A CA 1
ATOM 1248 C C . VAL A 1 166 ? 38.944 23.028 90.895 1.00 22.46 157 VAL A C 1
ATOM 1249 O O . VAL A 1 166 ? 38.496 22.082 91.537 1.00 23.67 157 VAL A O 1
ATOM 1253 N N . LEU A 1 167 ? 38.922 23.074 89.564 1.00 22.14 158 LEU A N 1
ATOM 1254 C CA . LEU A 1 167 ? 38.421 21.958 88.751 1.00 20.02 158 LEU A CA 1
ATOM 1255 C C . LEU A 1 167 ? 39.201 21.965 87.447 1.00 19.01 158 LEU A C 1
ATOM 1256 O O . LEU A 1 167 ? 39.124 22.919 86.666 1.00 17.95 158 LEU A O 1
ATOM 1261 N N . ASP A 1 168 ? 39.964 20.905 87.219 1.00 18.91 159 ASP A N 1
ATOM 1262 C CA . ASP A 1 168 ? 40.737 20.795 85.982 1.00 20.29 159 ASP A CA 1
ATOM 1263 C C . ASP A 1 168 ? 39.917 19.873 85.079 1.00 17.79 159 ASP A C 1
ATOM 1264 O O . ASP A 1 168 ? 39.928 18.661 85.253 1.00 17.55 159 ASP A O 1
ATOM 1269 N N . LEU A 1 169 ? 39.197 20.467 84.134 1.00 17.07 160 LEU A N 1
ATOM 1270 C CA . LEU A 1 169 ? 38.342 19.724 83.230 1.00 17.18 160 LEU A CA 1
ATOM 1271 C C . LEU A 1 169 ? 39.050 18.596 82.493 1.00 18.24 160 LEU A C 1
ATOM 1272 O O . LEU A 1 169 ? 38.427 17.586 82.154 1.00 19.59 160 LEU A O 1
ATOM 1277 N N . TRP A 1 170 ? 40.344 18.743 82.242 1.00 18.49 161 TRP A N 1
ATOM 1278 C CA . TRP A 1 170 ? 41.048 17.665 81.576 1.00 18.65 161 TRP A CA 1
ATOM 1279 C C . TRP A 1 170 ? 41.226 16.489 82.525 1.00 19.49 161 TRP A C 1
ATOM 1280 O O . TRP A 1 170 ? 41.090 15.342 82.111 1.00 19.60 161 TRP A O 1
ATOM 1291 N N . ASP A 1 171 ? 41.534 16.748 83.793 1.00 19.35 162 ASP A N 1
ATOM 1292 C CA . ASP A 1 171 ? 41.699 15.628 84.715 1.00 20.11 162 ASP A CA 1
ATOM 1293 C C . ASP A 1 171 ? 40.383 14.893 84.834 1.00 20.30 162 ASP A C 1
ATOM 1294 O O . ASP A 1 171 ? 40.343 13.663 84.929 1.00 21.03 162 ASP A O 1
ATOM 1299 N N . TRP A 1 172 ? 39.296 15.653 84.832 1.00 19.43 163 TRP A N 1
ATOM 1300 C CA . TRP A 1 172 ? 37.983 15.046 84.939 1.00 19.05 163 TRP A CA 1
ATOM 1301 C C . TRP A 1 172 ? 37.668 14.198 83.715 1.00 18.41 163 TRP A C 1
ATOM 1302 O O . TRP A 1 172 ? 37.092 13.116 83.838 1.00 17.16 163 TRP A O 1
ATOM 1313 N N . TRP A 1 173 ? 38.034 14.696 82.537 1.00 17.64 164 TRP A N 1
ATOM 1314 C CA . TRP A 1 173 ? 37.766 13.976 81.296 1.00 17.51 164 TRP A CA 1
ATOM 1315 C C . TRP A 1 173 ? 38.629 12.736 81.178 1.00 17.71 164 TRP A C 1
ATOM 1316 O O . TRP A 1 173 ? 38.183 11.703 80.684 1.00 18.73 164 TRP A O 1
ATOM 1327 N N . SER A 1 174 ? 39.867 12.854 81.635 1.00 18.84 165 SER A N 1
ATOM 1328 C CA . SER A 1 174 ? 40.804 11.758 81.587 1.00 20.79 165 SER A CA 1
ATOM 1329 C C . SER A 1 174 ? 40.270 10.593 82.433 1.00 20.93 165 SER A C 1
ATOM 1330 O O . SER A 1 174 ? 40.524 9.429 82.131 1.00 21.74 165 SER A O 1
ATOM 1333 N N . GLU A 1 175 ? 39.517 10.909 83.479 1.00 21.33 166 GLU A N 1
ATOM 1334 C CA . GLU A 1 175 ? 38.942 9.880 84.331 1.00 22.93 166 GLU A CA 1
ATOM 1335 C C . GLU A 1 175 ? 37.749 9.209 83.652 1.00 22.66 166 GLU A C 1
ATOM 1336 O O . GLU A 1 175 ? 37.339 8.111 84.041 1.00 24.24 166 GLU A O 1
ATOM 1342 N N . GLN A 1 176 ? 37.197 9.856 82.628 1.00 21.73 167 GLN A N 1
ATOM 1343 C CA . GLN A 1 176 ? 36.044 9.298 81.912 1.00 20.34 167 GLN A CA 1
ATOM 1344 C C . GLN A 1 176 ? 36.442 8.441 80.715 1.00 20.32 167 GLN A C 1
ATOM 1345 O O . GLN A 1 176 ? 35.848 7.395 80.474 1.00 19.72 167 GLN A O 1
ATOM 1351 N N . VAL A 1 177 ? 37.430 8.901 79.956 1.00 18.83 168 VAL A N 1
ATOM 1352 C CA . VAL A 1 177 ? 37.886 8.159 78.796 1.00 20.11 168 VAL A CA 1
ATOM 1353 C C . VAL A 1 177 ? 39.337 8.512 78.508 1.00 19.23 168 VAL A C 1
ATOM 1354 O O . VAL A 1 177 ? 39.778 9.625 78.794 1.00 19.71 168 VAL A O 1
ATOM 1358 N N . LYS A 1 178 ? 40.076 7.554 77.949 1.00 17.27 169 LYS A N 1
ATOM 1359 C CA . LYS A 1 178 ? 41.493 7.737 77.652 1.00 16.19 169 LYS A CA 1
ATOM 1360 C C . LYS A 1 178 ? 41.745 8.111 76.199 1.00 16.55 169 LYS A C 1
ATOM 1361 O O . LYS A 1 178 ? 42.298 7.333 75.425 1.00 16.73 169 LYS A O 1
ATOM 1367 N N . LEU A 1 179 ? 41.345 9.326 75.847 1.00 15.72 170 LEU A N 1
ATOM 1368 C CA . LEU A 1 179 ? 41.495 9.842 74.494 1.00 14.10 170 LEU A CA 1
ATOM 1369 C C . LEU A 1 179 ? 41.625 11.365 74.568 1.00 13.49 170 LEU A C 1
ATOM 1370 O O . LEU A 1 179 ? 41.245 11.976 75.567 1.00 13.06 170 LEU A O 1
ATOM 1375 N N . PRO A 1 180 ? 42.161 11.995 73.511 1.00 11.96 171 PRO A N 1
ATOM 1376 C CA . PRO A 1 180 ? 42.314 13.456 73.500 1.00 11.99 171 PRO A CA 1
ATOM 1377 C C . PRO A 1 180 ? 40.957 14.130 73.783 1.00 12.49 171 PRO A C 1
ATOM 1378 O O . PRO A 1 180 ? 39.916 13.485 73.690 1.00 12.53 171 PRO A O 1
ATOM 1382 N N . LEU A 1 181 ? 40.968 15.419 74.108 1.00 13.98 172 LEU A N 1
ATOM 1383 C CA . LEU A 1 181 ? 39.737 16.147 74.421 1.00 14.24 172 LEU A CA 1
ATOM 1384 C C . LEU A 1 181 ? 39.301 17.133 73.318 1.00 13.54 172 LEU A C 1
ATOM 1385 O O . LEU A 1 181 ? 39.908 18.198 73.163 1.00 12.79 172 LEU A O 1
ATOM 1390 N N . PRO A 1 182 ? 38.236 16.801 72.557 1.00 12.85 173 PRO A N 1
ATOM 1391 C CA . PRO A 1 182 ? 37.709 17.648 71.474 1.00 14.37 173 PRO A CA 1
ATOM 1392 C C . PRO A 1 182 ? 37.094 18.922 72.038 1.00 13.68 173 PRO A C 1
ATOM 1393 O O . PRO A 1 182 ? 36.142 18.847 72.812 1.00 15.14 173 PRO A O 1
ATOM 1397 N N . LEU A 1 183 ? 37.604 20.088 71.647 1.00 13.08 174 LEU A N 1
ATOM 1398 C CA . LEU A 1 183 ? 37.056 21.344 72.170 1.00 14.04 174 LEU A CA 1
ATOM 1399 C C . LEU A 1 183 ? 36.377 22.206 71.110 1.00 14.59 174 LEU A C 1
ATOM 1400 O O . LEU A 1 183 ? 35.174 22.450 71.183 1.00 14.47 174 LEU A O 1
ATOM 1405 N N . GLY A 1 184 ? 37.160 22.679 70.147 1.00 14.88 175 GLY A N 1
ATOM 1406 C CA . GLY A 1 184 ? 36.619 23.497 69.083 1.00 14.57 175 GLY A CA 1
ATOM 1407 C C . GLY A 1 184 ? 36.741 22.731 67.785 1.00 14.35 175 GLY A C 1
ATOM 1408 O O . GLY A 1 184 ? 37.676 21.951 67.613 1.00 14.41 175 GLY A O 1
ATOM 1409 N N . LEU A 1 185 ? 35.810 22.936 66.865 1.00 14.80 176 LEU A N 1
ATOM 1410 C CA . LEU A 1 185 ? 35.857 22.222 65.593 1.00 16.16 176 LEU A CA 1
ATOM 1411 C C . LEU A 1 185 ? 35.647 23.144 64.398 1.00 16.34 176 LEU A C 1
ATOM 1412 O O . LEU A 1 185 ? 35.074 24.228 64.515 1.00 16.75 176 LEU A O 1
ATOM 1417 N N . ASN A 1 186 ? 36.111 22.709 63.239 1.00 16.00 177 ASN A N 1
ATOM 1418 C CA . ASN A 1 186 ? 35.870 23.494 62.052 1.00 18.40 177 ASN A CA 1
ATOM 1419 C C . ASN A 1 186 ? 34.711 22.777 61.373 1.00 16.88 177 ASN A C 1
ATOM 1420 O O . ASN A 1 186 ? 34.778 21.578 61.130 1.00 16.50 177 ASN A O 1
ATOM 1425 N N . ALA A 1 187 ? 33.647 23.521 61.090 1.00 16.44 178 ALA A N 1
ATOM 1426 C CA . ALA A 1 187 ? 32.449 22.964 60.489 1.00 16.29 178 ALA A CA 1
ATOM 1427 C C . ALA A 1 187 ? 32.141 23.543 59.105 1.00 16.70 178 ALA A C 1
ATOM 1428 O O . ALA A 1 187 ? 32.209 24.760 58.898 1.00 16.08 178 ALA A O 1
ATOM 1430 N N . ILE A 1 188 ? 31.791 22.666 58.164 1.00 14.97 179 ILE A N 1
ATOM 1431 C CA . ILE A 1 188 ? 31.459 23.092 56.806 1.00 15.05 179 ILE A CA 1
ATOM 1432 C C . ILE A 1 188 ? 30.036 22.660 56.432 1.00 14.58 179 ILE A C 1
ATOM 1433 O O . ILE A 1 188 ? 29.675 21.495 56.578 1.00 14.53 179 ILE A O 1
ATOM 1438 N N . ARG A 1 189 ? 29.241 23.622 55.957 1.00 13.40 180 ARG A N 1
ATOM 1439 C CA . ARG A 1 189 ? 27.849 23.392 55.586 1.00 14.61 180 ARG A CA 1
ATOM 1440 C C . ARG A 1 189 ? 27.760 22.199 54.634 1.00 14.68 180 ARG A C 1
ATOM 1441 O O . ARG A 1 189 ? 28.629 22.012 53.786 1.00 15.33 180 ARG A O 1
ATOM 1449 N N . ARG A 1 190 ? 26.723 21.381 54.776 1.00 15.56 181 ARG A N 1
ATOM 1450 C CA . ARG A 1 190 ? 26.598 20.196 53.937 1.00 17.84 181 ARG A CA 1
ATOM 1451 C C . ARG A 1 190 ? 26.111 20.439 52.511 1.00 19.78 181 ARG A C 1
ATOM 1452 O O . ARG A 1 190 ? 26.221 19.552 51.662 1.00 20.62 181 ARG A O 1
ATOM 1460 N N . ASP A 1 191 ? 25.583 21.631 52.237 1.00 21.61 182 ASP A N 1
ATOM 1461 C CA . ASP A 1 191 ? 25.076 21.943 50.897 1.00 22.93 182 ASP A CA 1
ATOM 1462 C C . ASP A 1 191 ? 26.139 22.423 49.903 1.00 22.50 182 ASP A C 1
ATOM 1463 O O . ASP A 1 191 ? 25.822 22.721 48.746 1.00 24.62 182 ASP A O 1
ATOM 1468 N N . LEU A 1 192 ? 27.389 22.510 50.342 1.00 20.14 183 LEU A N 1
ATOM 1469 C CA . LEU A 1 192 ? 28.469 22.952 49.460 1.00 19.39 183 LEU A CA 1
ATOM 1470 C C . LEU A 1 192 ? 28.937 21.787 48.604 1.00 18.73 183 LEU A C 1
ATOM 1471 O O . LEU A 1 192 ? 28.926 20.641 49.050 1.00 19.03 183 LEU A O 1
ATOM 1476 N N . SER A 1 193 ? 29.365 22.087 47.385 1.00 18.15 184 SER A N 1
ATOM 1477 C CA . SER A 1 193 ? 29.822 21.052 46.469 1.00 19.76 184 SER A CA 1
ATOM 1478 C C . SER A 1 193 ? 31.065 20.315 46.960 1.00 20.20 184 SER A C 1
ATOM 1479 O O . SER A 1 193 ? 31.803 20.804 47.818 1.00 19.08 184 SER A O 1
ATOM 1482 N N . VAL A 1 194 ? 31.283 19.127 46.409 1.00 19.97 185 VAL A N 1
ATOM 1483 C CA . VAL A 1 194 ? 32.436 18.317 46.767 1.00 20.95 185 VAL A CA 1
ATOM 1484 C C . VAL A 1 194 ? 33.687 19.113 46.402 1.00 21.92 185 VAL A C 1
ATOM 1485 O O . VAL A 1 194 ? 34.709 19.073 47.103 1.00 22.37 185 VAL A O 1
ATOM 1489 N N . GLU A 1 195 ? 33.580 19.864 45.312 1.00 21.91 186 GLU A N 1
ATOM 1490 C CA . GLU A 1 195 ? 34.668 20.702 44.795 1.00 21.31 186 GLU A CA 1
ATOM 1491 C C . GLU A 1 195 ? 35.115 21.701 45.867 1.00 18.66 186 GLU A C 1
ATOM 1492 O O . GLU A 1 195 ? 36.294 21.770 46.216 1.00 18.64 186 GLU A O 1
ATOM 1498 N N . VAL A 1 196 ? 34.161 22.476 46.376 1.00 16.91 187 VAL A N 1
ATOM 1499 C CA . VAL A 1 196 ? 34.450 23.462 47.409 1.00 14.54 187 VAL A CA 1
ATOM 1500 C C . VAL A 1 196 ? 34.925 22.786 48.699 1.00 15.50 187 VAL A C 1
ATOM 1501 O O . VAL A 1 196 ? 35.816 23.296 49.383 1.00 16.05 187 VAL A O 1
ATOM 1505 N N . GLN A 1 197 ? 34.341 21.641 49.034 1.00 15.70 188 GLN A N 1
ATOM 1506 C CA . GLN A 1 197 ? 34.743 20.940 50.249 1.00 18.45 188 GLN A CA 1
ATOM 1507 C C . GLN A 1 197 ? 36.218 20.551 50.222 1.00 18.94 188 GLN A C 1
ATOM 1508 O O . GLN A 1 197 ? 36.964 20.839 51.163 1.00 19.63 188 GLN A O 1
ATOM 1514 N N . GLU A 1 198 ? 36.649 19.911 49.141 1.00 19.19 189 GLU A N 1
ATOM 1515 C CA . GLU A 1 198 ? 38.035 19.474 49.042 1.00 20.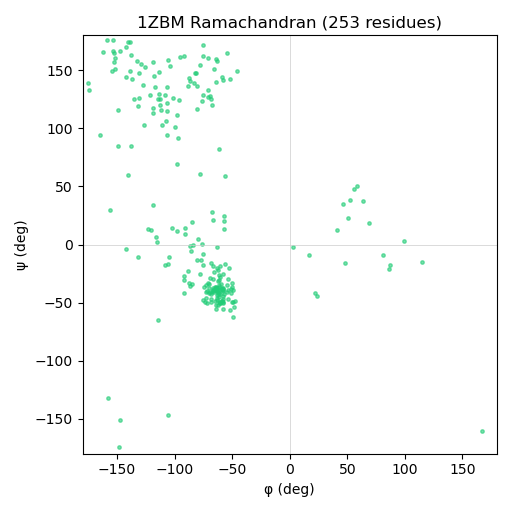69 189 GLU A CA 1
ATOM 1516 C C . GLU A 1 198 ? 39.000 20.641 48.950 1.00 19.78 189 GLU A C 1
ATOM 1517 O O . GLU A 1 198 ? 40.066 20.633 49.572 1.00 19.46 189 GLU A O 1
ATOM 1523 N N . GLU A 1 199 ? 38.622 21.655 48.181 1.00 19.17 190 GLU A N 1
ATOM 1524 C CA . GLU A 1 199 ? 39.479 22.822 48.006 1.00 18.86 190 GLU A CA 1
ATOM 1525 C C . GLU A 1 199 ? 39.738 23.543 49.311 1.00 18.30 190 GLU A C 1
ATOM 1526 O O . GLU A 1 199 ? 40.881 23.860 49.638 1.00 19.24 190 GLU A O 1
ATOM 1532 N N . PHE A 1 200 ? 38.674 23.814 50.058 1.00 16.98 191 PHE A N 1
ATOM 1533 C CA . PHE A 1 200 ? 38.844 24.519 51.317 1.00 15.31 191 PHE A CA 1
ATOM 1534 C C . PHE A 1 200 ? 39.641 23.698 52.314 1.00 14.60 191 PHE A C 1
ATOM 1535 O O . PHE A 1 200 ? 40.415 24.241 53.108 1.00 17.37 191 PHE A O 1
ATOM 1543 N N . LEU A 1 201 ? 39.432 22.387 52.292 1.00 14.72 192 LEU A N 1
ATOM 1544 C CA . LEU A 1 201 ? 40.166 21.504 53.189 1.00 13.77 192 LEU A CA 1
ATOM 1545 C C . LEU A 1 201 ? 41.650 21.633 52.887 1.00 15.38 192 LEU A C 1
ATOM 1546 O O . LEU A 1 201 ? 42.475 21.700 53.803 1.00 16.37 192 LEU A O 1
ATOM 1551 N N . ARG A 1 202 ? 41.979 21.673 51.595 1.00 16.14 193 ARG A N 1
ATOM 1552 C CA . ARG A 1 202 ? 43.367 21.802 51.145 1.00 16.23 193 ARG A CA 1
ATOM 1553 C C . ARG A 1 202 ? 43.969 23.124 51.604 1.00 16.76 193 ARG A C 1
ATOM 1554 O O . ARG A 1 202 ? 45.086 23.158 52.115 1.00 18.50 193 ARG A O 1
ATOM 1562 N N . ALA A 1 203 ? 43.223 24.210 51.429 1.00 16.08 194 ALA A N 1
ATOM 1563 C CA . ALA A 1 203 ? 43.703 25.523 51.819 1.00 15.68 194 ALA A CA 1
ATOM 1564 C C . ALA A 1 203 ? 43.832 25.622 53.326 1.00 16.76 194 ALA A C 1
ATOM 1565 O O . ALA A 1 203 ? 44.747 26.267 53.840 1.00 17.04 194 ALA A O 1
ATOM 1575 N N . ARG A 1 205 ? 44.439 23.132 55.508 1.00 19.22 196 ARG A N 1
ATOM 1576 C CA . ARG A 1 205 ? 45.610 22.364 55.941 1.00 20.60 196 ARG A CA 1
ATOM 1577 C C . ARG A 1 205 ? 46.902 23.111 55.666 1.00 20.00 196 ARG A C 1
ATOM 1578 O O . ARG A 1 205 ? 47.815 23.132 56.495 1.00 18.76 196 ARG A O 1
ATOM 1586 N N . GLU A 1 206 ? 46.974 23.736 54.499 1.00 20.23 197 GLU A N 1
ATOM 1587 C CA . GLU A 1 206 ? 48.165 24.471 54.150 1.00 20.21 197 GLU A CA 1
ATOM 1588 C C . GLU A 1 206 ? 48.389 25.623 55.109 1.00 19.91 197 GLU A C 1
ATOM 1589 O O . GLU A 1 206 ? 49.524 25.899 55.503 1.00 21.24 197 GLU A O 1
ATOM 1595 N N . SER A 1 207 ? 47.314 26.300 55.500 1.00 18.44 198 SER A N 1
ATOM 1596 C CA . SER A 1 207 ? 47.457 27.438 56.403 1.00 16.44 198 SER A CA 1
ATOM 1597 C C . SER A 1 207 ? 47.995 27.024 57.780 1.00 15.14 198 SER A C 1
ATOM 1598 O O . SER A 1 207 ? 48.800 27.738 58.391 1.00 10.86 198 SER A O 1
ATOM 1601 N N . ILE A 1 208 ? 47.539 25.865 58.253 1.00 15.62 199 ILE A N 1
ATOM 1602 C CA . ILE A 1 208 ? 47.948 25.299 59.544 1.00 16.62 199 ILE A CA 1
ATOM 1603 C C . ILE A 1 208 ? 49.423 24.876 59.503 1.00 17.20 199 ILE A C 1
ATOM 1604 O O . ILE A 1 208 ? 50.216 25.221 60.389 1.00 17.85 199 ILE A O 1
ATOM 1609 N N . ALA A 1 209 ? 49.778 24.121 58.467 1.00 16.61 200 ALA A N 1
ATOM 1610 C CA . ALA A 1 209 ? 51.148 23.662 58.299 1.00 18.07 200 ALA A CA 1
ATOM 1611 C C . ALA A 1 209 ? 52.083 24.864 58.204 1.00 19.27 200 ALA A C 1
ATOM 1612 O O . ALA A 1 209 ? 53.194 24.840 58.738 1.00 23.23 200 ALA A O 1
ATOM 1614 N N . PHE A 1 210 ? 51.633 25.920 57.535 1.00 19.06 201 PHE A N 1
ATOM 1615 C CA . PHE A 1 210 ? 52.454 27.122 57.394 1.00 19.71 201 PHE A CA 1
ATOM 1616 C C . PHE A 1 210 ? 52.750 27.733 58.767 1.00 20.07 201 PHE A C 1
ATOM 1617 O O . PHE A 1 210 ? 53.865 28.186 59.024 1.00 20.57 201 PHE A O 1
ATOM 1625 N N . ALA A 1 211 ? 51.744 27.752 59.638 1.00 19.53 202 ALA A N 1
ATOM 1626 C CA . ALA A 1 211 ? 51.903 28.317 60.968 1.00 20.49 202 ALA A CA 1
ATOM 1627 C C . ALA A 1 211 ? 52.958 27.590 61.802 1.00 21.88 202 ALA A C 1
ATOM 1628 O O . ALA A 1 211 ? 53.755 28.222 62.501 1.00 22.21 202 ALA A O 1
ATOM 1630 N N . ILE A 1 212 ? 52.969 26.265 61.730 1.00 24.45 203 ILE A N 1
ATOM 1631 C CA . ILE A 1 212 ? 53.935 25.462 62.481 1.00 28.54 203 ILE A CA 1
ATOM 1632 C C . ILE A 1 212 ? 55.377 25.663 62.006 1.00 28.99 203 ILE A C 1
ATOM 1633 O O . ILE A 1 212 ? 56.302 25.672 62.816 1.00 30.75 203 ILE A O 1
ATOM 1638 N N . GLU A 1 213 ? 55.555 25.813 60.694 1.00 30.02 204 GLU A N 1
ATOM 1639 C CA . GLU A 1 213 ? 56.871 26.013 60.089 1.00 30.42 204 GLU A CA 1
ATOM 1640 C C . GLU A 1 213 ? 57.337 27.451 60.209 1.00 31.31 204 GLU A C 1
ATOM 1641 O O . GLU A 1 213 ? 58.504 27.757 59.981 1.00 32.32 204 GLU A O 1
ATOM 1647 N N . ASN A 1 214 ? 56.413 28.332 60.570 1.00 30.20 205 ASN A N 1
ATOM 1648 C CA . ASN A 1 214 ? 56.721 29.744 60.724 1.00 29.18 205 ASN A CA 1
ATOM 1649 C C . ASN A 1 214 ? 55.977 30.249 61.945 1.00 29.93 205 ASN A C 1
ATOM 1650 O O . ASN A 1 214 ? 55.163 31.159 61.852 1.00 30.88 205 ASN A O 1
ATOM 1655 N N . PRO A 1 215 ? 56.265 29.666 63.115 1.00 30.76 206 PRO A N 1
ATOM 1656 C CA . PRO A 1 215 ? 55.608 30.059 64.362 1.00 29.83 206 PRO A CA 1
ATOM 1657 C C . PRO A 1 215 ? 55.769 31.524 64.733 1.00 29.71 206 PRO A C 1
ATOM 1658 O O . PRO A 1 215 ? 54.827 32.152 65.218 1.00 29.70 206 PRO A O 1
ATOM 1662 N N . ASP A 1 216 ? 56.950 32.084 64.508 1.00 27.93 207 ASP A N 1
ATOM 1663 C CA . ASP A 1 216 ? 57.149 33.482 64.867 1.00 27.46 207 ASP A CA 1
ATOM 1664 C C . ASP A 1 216 ? 56.420 34.432 63.933 1.00 27.83 207 ASP A C 1
ATOM 1665 O O . ASP A 1 216 ? 55.827 35.410 64.383 1.00 27.75 207 ASP A O 1
ATOM 1670 N N . GLU A 1 217 ? 56.451 34.142 62.638 1.00 26.49 208 GLU A N 1
ATOM 1671 C CA . GLU A 1 217 ? 55.774 34.996 61.688 1.00 27.06 208 GLU A CA 1
ATOM 1672 C C . GLU A 1 217 ? 54.261 34.963 61.943 1.00 26.92 208 GLU A C 1
ATOM 1673 O O . GLU A 1 217 ? 53.631 36.003 62.145 1.00 26.88 208 GLU A O 1
ATOM 1679 N N . ALA A 1 218 ? 53.678 33.767 61.941 1.00 25.59 209 ALA A N 1
ATOM 1680 C CA . ALA A 1 218 ? 52.242 33.626 62.168 1.00 23.69 209 ALA A CA 1
ATOM 1681 C C . ALA A 1 218 ? 51.798 34.191 63.522 1.00 22.97 209 ALA A C 1
ATOM 1682 O O . ALA A 1 218 ? 50.738 34.807 63.630 1.00 22.60 209 ALA A O 1
ATOM 1684 N N . ILE A 1 219 ? 52.614 33.993 64.549 1.00 22.46 210 ILE A N 1
ATOM 1685 C CA . ILE A 1 219 ? 52.292 34.475 65.884 1.00 23.11 210 ILE A CA 1
ATOM 1686 C C . ILE A 1 219 ? 52.348 35.999 65.960 1.00 24.23 210 ILE A C 1
ATOM 1687 O O . ILE A 1 219 ? 51.651 36.618 66.763 1.00 25.60 210 ILE A O 1
ATOM 1692 N N . GLU A 1 220 ? 53.184 36.605 65.123 1.00 25.64 211 GLU A N 1
ATOM 1693 C CA . GLU A 1 220 ? 53.339 38.059 65.105 1.00 26.67 211 GLU A CA 1
ATOM 1694 C C . GLU A 1 220 ? 52.006 38.750 64.835 1.00 26.86 211 GLU A C 1
ATOM 1695 O O . GLU A 1 220 ? 51.615 39.671 65.548 1.00 26.61 211 GLU A O 1
ATOM 1701 N N . TYR A 1 221 ? 51.321 38.310 63.789 1.00 26.01 212 TYR A N 1
ATOM 1702 C CA . TYR A 1 221 ? 50.034 38.887 63.447 1.00 24.48 212 TYR A CA 1
ATOM 1703 C C . TYR A 1 221 ? 48.998 38.512 64.512 1.00 24.02 212 TYR A C 1
ATOM 1704 O O . TYR A 1 221 ? 48.181 39.337 64.915 1.00 24.71 212 TYR A O 1
ATOM 1713 N N . ALA A 1 222 ? 49.049 37.264 64.966 1.00 23.15 213 ALA A N 1
ATOM 1714 C CA . ALA A 1 222 ? 48.116 36.756 65.962 1.00 22.91 213 ALA A CA 1
ATOM 1715 C C . ALA A 1 222 ? 48.114 37.580 67.231 1.00 23.54 213 ALA A C 1
ATOM 1716 O O . ALA A 1 222 ? 47.133 37.586 67.980 1.00 22.12 213 ALA A O 1
ATOM 1726 N N . LYS A 1 224 ? 47.524 40.451 67.752 1.00 21.79 215 LYS A N 1
ATOM 1727 C CA . LYS A 1 224 ? 46.388 41.367 67.881 1.00 23.26 215 LYS A CA 1
ATOM 1728 C C . LYS A 1 224 ? 45.292 40.808 68.808 1.00 21.61 215 LYS A C 1
ATOM 1729 O O . LYS A 1 224 ? 44.424 41.548 69.274 1.00 21.33 215 LYS A O 1
ATOM 1735 N N . TYR A 1 225 ? 45.345 39.509 69.080 1.00 20.15 216 TYR A N 1
ATOM 1736 C CA . TYR A 1 225 ? 44.372 38.879 69.960 1.00 20.52 216 TYR A CA 1
ATOM 1737 C C . TYR A 1 225 ? 45.041 38.239 71.172 1.00 20.51 216 TYR A C 1
ATOM 1738 O O . TYR A 1 225 ? 44.411 37.469 71.896 1.00 20.96 216 TYR A O 1
ATOM 1747 N N . SER A 1 226 ? 46.315 38.560 71.389 1.00 21.17 217 SER A N 1
ATOM 1748 C CA . SER A 1 226 ? 47.084 37.998 72.503 1.00 21.14 217 SER A CA 1
ATOM 1749 C C . SER A 1 226 ? 46.517 38.325 73.878 1.00 21.19 217 SER A C 1
ATOM 1750 O O . SER A 1 226 ? 46.726 37.580 74.836 1.00 21.94 217 SER A O 1
ATOM 1753 N N . ARG A 1 227 ? 45.823 39.451 73.987 1.00 20.83 218 ARG A N 1
ATOM 1754 C CA . ARG A 1 227 ? 45.227 39.830 75.263 1.00 21.42 218 ARG A CA 1
ATOM 1755 C C . ARG A 1 227 ? 46.261 39.952 76.392 1.00 21.59 218 ARG A C 1
ATOM 1756 O O . ARG A 1 227 ? 46.080 39.373 77.462 1.00 22.52 218 ARG A O 1
ATOM 1764 N N . GLY A 1 228 ? 47.340 40.696 76.150 1.00 21.79 219 GLY A N 1
ATOM 1765 C CA . GLY A 1 228 ? 48.358 40.889 77.174 1.00 21.83 219 GLY A CA 1
ATOM 1766 C C . GLY A 1 228 ? 49.457 39.839 77.242 1.00 23.75 219 GLY A C 1
ATOM 1767 O O . GLY A 1 228 ? 50.509 40.072 77.837 1.00 25.74 219 GLY A O 1
ATOM 1768 N N . LEU A 1 229 ? 49.216 38.679 76.643 1.00 24.02 220 LEU A N 1
ATOM 1769 C CA . LEU A 1 229 ? 50.197 37.611 76.632 1.00 23.10 220 LEU A CA 1
ATOM 1770 C C . LEU A 1 229 ? 51.427 38.047 75.862 1.00 23.99 220 LEU A C 1
ATOM 1771 O O . LEU A 1 229 ? 51.314 38.692 74.821 1.00 24.02 220 LEU A O 1
ATOM 1776 N N . ASP A 1 230 ? 52.601 37.690 76.378 1.00 24.03 221 ASP A N 1
ATOM 1777 C CA . ASP A 1 230 ? 53.856 38.002 75.713 1.00 24.16 221 ASP A CA 1
ATOM 1778 C C . ASP A 1 230 ? 53.972 37.021 74.549 1.00 23.70 221 ASP A C 1
ATOM 1779 O O . ASP A 1 230 ? 53.166 36.092 74.436 1.00 23.21 221 ASP A O 1
ATOM 1784 N N . ARG A 1 231 ? 54.962 37.224 73.685 1.00 23.83 222 ARG A N 1
ATOM 1785 C CA . ARG A 1 231 ? 55.159 36.366 72.509 1.00 24.15 222 ARG A CA 1
ATOM 1786 C C . ARG A 1 231 ? 55.363 34.879 72.796 1.00 24.14 222 ARG A C 1
ATOM 1787 O O . ARG A 1 231 ? 54.831 34.021 72.088 1.00 21.23 222 ARG A O 1
ATOM 1795 N N . GLU A 1 232 ? 56.120 34.574 73.841 1.00 23.62 223 GLU A N 1
ATOM 1796 C CA . GLU A 1 232 ? 56.382 33.186 74.176 1.00 24.64 223 GLU A CA 1
ATOM 1797 C C . GLU A 1 232 ? 55.134 32.475 74.665 1.00 24.01 223 GLU A C 1
ATOM 1798 O O . GLU A 1 232 ? 54.822 31.361 74.237 1.00 23.12 223 GLU A O 1
ATOM 1804 N N . ARG A 1 233 ? 54.425 33.131 75.573 1.00 22.79 224 ARG A N 1
ATOM 1805 C CA . ARG A 1 233 ? 53.213 32.577 76.149 1.00 22.93 224 ARG A CA 1
ATOM 1806 C C . ARG A 1 233 ? 52.158 32.381 75.058 1.00 20.99 224 ARG A C 1
ATOM 1807 O O . ARG A 1 233 ? 51.408 31.404 75.071 1.00 18.07 224 ARG A O 1
ATOM 1815 N N . ALA A 1 234 ? 52.107 33.312 74.111 1.00 18.88 225 ALA A N 1
ATOM 1816 C CA . ALA A 1 234 ? 51.146 33.221 73.017 1.00 19.15 225 ALA A CA 1
ATOM 1817 C C . ALA A 1 234 ? 51.487 32.054 72.081 1.00 20.75 225 ALA A C 1
ATOM 1818 O O . ALA A 1 234 ? 50.598 31.319 71.643 1.00 20.28 225 ALA A O 1
ATOM 1820 N N . LYS A 1 235 ? 52.771 31.885 71.775 1.00 20.87 226 LYS A N 1
ATOM 1821 C CA . LYS A 1 235 ? 53.201 30.798 70.904 1.00 22.58 226 LYS A CA 1
ATOM 1822 C C . LYS A 1 235 ? 52.822 29.478 71.563 1.00 22.43 226 LYS A C 1
ATOM 1823 O O . LYS A 1 235 ? 52.289 28.569 70.921 1.00 21.97 226 LYS A O 1
ATOM 1829 N N . ARG A 1 236 ? 53.099 29.384 72.859 1.00 22.01 227 ARG A N 1
ATOM 1830 C CA . ARG A 1 236 ? 52.797 28.185 73.635 1.00 22.07 227 ARG A CA 1
ATOM 1831 C C . ARG A 1 236 ? 51.301 27.867 73.575 1.00 21.27 227 ARG A C 1
ATOM 1832 O O . ARG A 1 236 ? 50.920 26.716 73.377 1.00 21.13 227 ARG A O 1
ATOM 1840 N N . PHE A 1 237 ? 50.462 28.890 73.736 1.00 20.35 228 PHE A N 1
ATOM 1841 C CA . PHE A 1 237 ? 49.011 28.709 73.699 1.00 20.70 228 PHE A CA 1
ATOM 1842 C C . PHE A 1 237 ? 48.541 28.252 72.325 1.00 20.18 228 PHE A C 1
ATOM 1843 O O . PHE A 1 237 ? 47.765 27.299 72.198 1.00 21.07 228 PHE A O 1
ATOM 1851 N N . ALA A 1 238 ? 49.004 28.947 71.297 1.00 18.84 229 ALA A N 1
ATOM 1852 C CA . ALA A 1 238 ? 48.624 28.608 69.937 1.00 19.90 229 ALA A CA 1
ATOM 1853 C C . ALA A 1 238 ? 49.084 27.197 69.588 1.00 20.94 229 ALA A C 1
ATOM 1854 O O . ALA A 1 238 ? 48.329 26.430 69.000 1.00 22.00 229 ALA A O 1
ATOM 1872 N N . TYR A 1 241 ? 46.810 24.314 70.779 1.00 13.87 232 TYR A N 1
ATOM 1873 C CA . TYR A 1 241 ? 45.582 24.009 70.064 1.00 14.14 232 TYR A CA 1
ATOM 1874 C C . TYR A 1 241 ? 45.679 24.075 68.544 1.00 13.64 232 TYR A C 1
ATOM 1875 O O . TYR A 1 241 ? 44.663 24.074 67.848 1.00 14.06 232 TYR A O 1
ATOM 1884 N N . VAL A 1 242 ? 46.901 24.148 68.031 1.00 14.16 233 VAL A N 1
ATOM 1885 C CA . VAL A 1 242 ? 47.138 24.184 66.587 1.00 15.83 233 VAL A CA 1
ATOM 1886 C C . VAL A 1 242 ? 48.328 23.261 66.321 1.00 15.98 233 VAL A C 1
ATOM 1887 O O . VAL A 1 242 ? 49.469 23.714 66.261 1.00 17.84 233 VAL A O 1
ATOM 1891 N N . ASN A 1 243 ? 48.050 21.967 66.177 1.00 17.05 234 ASN A N 1
ATOM 1892 C CA . ASN A 1 243 ? 49.087 20.962 65.931 1.00 18.22 234 ASN A CA 1
ATOM 1893 C C . ASN A 1 243 ? 48.565 19.823 65.060 1.00 17.84 234 ASN A C 1
ATOM 1894 O O . ASN A 1 243 ? 47.667 20.027 64.248 1.00 18.70 234 ASN A O 1
ATOM 1899 N N . ASP A 1 244 ? 49.126 18.628 65.231 1.00 18.55 235 ASP A N 1
ATOM 1900 C CA . ASP A 1 244 ? 48.703 17.462 64.450 1.00 20.14 235 ASP A CA 1
ATOM 1901 C C . ASP A 1 244 ? 47.191 17.267 64.380 1.00 17.36 235 ASP A C 1
ATOM 1902 O O . ASP A 1 244 ? 46.640 17.037 63.304 1.00 16.26 235 ASP A O 1
ATOM 1907 N N . TYR A 1 245 ? 46.535 17.329 65.535 1.00 15.67 236 TYR A N 1
ATOM 1908 C CA . TYR A 1 245 ? 45.094 17.125 65.607 1.00 14.42 236 TYR A CA 1
ATOM 1909 C C . TYR A 1 245 ? 44.337 18.138 64.758 1.00 13.75 236 TYR A C 1
ATOM 1910 O O . TYR A 1 245 ? 43.283 17.829 64.188 1.00 11.64 236 TYR A O 1
ATOM 1919 N N . THR A 1 246 ? 44.873 19.351 64.687 1.00 9.92 237 THR A N 1
ATOM 1920 C CA . THR A 1 246 ? 44.264 20.423 63.915 1.00 9.01 237 THR A CA 1
ATOM 1921 C C . THR A 1 246 ? 44.502 20.178 62.428 1.00 11.55 237 THR A C 1
ATOM 1922 O O . THR A 1 246 ? 43.635 20.453 61.598 1.00 9.17 237 THR A O 1
ATOM 1926 N N . TYR A 1 247 ? 45.674 19.647 62.087 1.00 10.03 238 TYR A N 1
ATOM 1927 C CA . TYR A 1 247 ? 45.975 19.396 60.686 1.00 12.01 238 TYR A CA 1
ATOM 1928 C C . TYR A 1 247 ? 45.082 18.309 60.101 1.00 13.41 238 T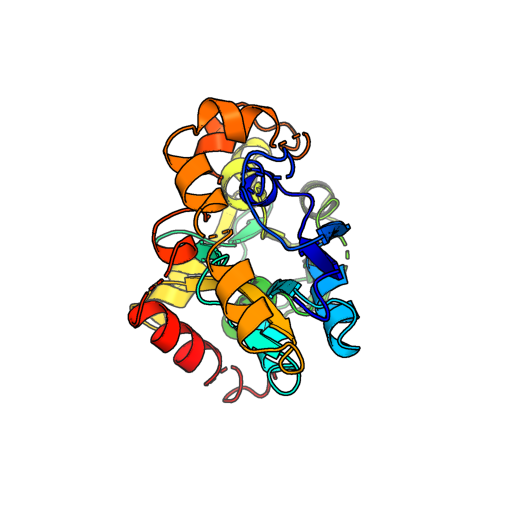YR A C 1
ATOM 1929 O O . TYR A 1 247 ? 44.645 18.415 58.957 1.00 12.24 238 TYR A O 1
ATOM 1938 N N . ASN A 1 248 ? 44.819 17.269 60.891 1.00 13.04 239 ASN A N 1
ATOM 1939 C CA . ASN A 1 248 ? 43.972 16.149 60.469 1.00 14.28 239 ASN A CA 1
ATOM 1940 C C . ASN A 1 248 ? 43.429 15.427 61.709 1.00 14.93 239 ASN A C 1
ATOM 1941 O O . ASN A 1 248 ? 44.196 14.884 62.504 1.00 13.93 239 ASN A O 1
ATOM 1954 N N . PRO A 1 250 ? 42.583 12.703 63.925 1.00 14.42 241 PRO A N 1
ATOM 1955 C CA . PRO A 1 250 ? 42.871 11.262 63.935 1.00 11.95 241 PRO A CA 1
ATOM 1956 C C . PRO A 1 250 ? 41.688 10.437 64.425 1.00 14.25 241 PRO A C 1
ATOM 1957 O O . PRO A 1 250 ? 40.712 10.989 64.943 1.00 15.30 241 PRO A O 1
ATOM 1961 N N . GLU A 1 251 ? 41.776 9.118 64.277 1.00 13.32 242 GLU A N 1
ATOM 1962 C CA . GLU A 1 251 ? 40.693 8.236 64.706 1.00 13.73 242 GLU A CA 1
ATOM 1963 C C . GLU A 1 251 ? 40.346 8.371 66.187 1.00 11.63 242 GLU A C 1
ATOM 1964 O O . GLU A 1 251 ? 39.175 8.311 66.548 1.00 12.27 242 GLU A O 1
ATOM 1970 N N . SER A 1 252 ? 41.355 8.571 67.034 1.00 12.17 243 SER A N 1
ATOM 1971 C CA . SER A 1 252 ? 41.141 8.699 68.474 1.00 11.04 243 SER A CA 1
ATOM 1972 C C . SER A 1 252 ? 40.234 9.868 68.826 1.00 12.19 243 SER A C 1
ATOM 1973 O O . SER A 1 252 ? 39.396 9.761 69.722 1.00 13.93 243 SER A O 1
ATOM 1976 N N . VAL A 1 253 ? 40.396 10.982 68.118 1.00 12.34 244 VAL A N 1
ATOM 1977 C CA . VAL A 1 253 ? 39.570 12.165 68.352 1.00 12.42 244 VAL A CA 1
ATOM 1978 C C . VAL A 1 253 ? 38.141 11.918 67.869 1.00 12.97 244 VAL A C 1
ATOM 1979 O O . VAL A 1 253 ? 37.186 12.441 68.449 1.00 13.54 244 VAL A O 1
ATOM 1983 N N . ASP A 1 254 ? 37.984 11.137 66.802 1.00 15.42 245 ASP A N 1
ATOM 1984 C CA . ASP A 1 254 ? 36.633 10.833 66.319 1.00 17.11 245 ASP A CA 1
ATOM 1985 C C . ASP A 1 254 ? 35.948 10.018 67.412 1.00 16.21 245 ASP A C 1
ATOM 1986 O O . ASP A 1 254 ? 34.763 10.196 67.679 1.00 17.71 245 ASP A O 1
ATOM 1991 N N . ALA A 1 255 ? 36.703 9.113 68.033 1.00 15.35 246 ALA A N 1
ATOM 1992 C CA . ALA A 1 255 ? 36.162 8.254 69.080 1.00 12.56 246 ALA A CA 1
ATOM 1993 C C . ALA A 1 255 ? 35.792 9.070 70.305 1.00 12.62 246 ALA A C 1
ATOM 1994 O O . ALA A 1 255 ? 34.775 8.807 70.954 1.00 13.63 246 ALA A O 1
ATOM 1996 N N . ALA A 1 256 ? 36.625 10.060 70.618 1.00 12.44 247 ALA A N 1
ATOM 1997 C CA . ALA A 1 256 ? 36.398 10.928 71.766 1.00 10.25 247 ALA A CA 1
ATOM 1998 C C . ALA A 1 256 ? 35.102 11.720 71.619 1.00 10.57 247 ALA A C 1
ATOM 1999 O O . ALA A 1 256 ? 34.345 11.854 72.577 1.00 9.28 247 ALA A O 1
ATOM 2001 N N . LEU A 1 257 ? 34.834 12.245 70.430 1.00 12.63 248 LEU A N 1
ATOM 2002 C CA . LEU A 1 257 ? 33.591 12.989 70.234 1.00 13.02 248 LEU A CA 1
ATOM 2003 C C . LEU A 1 257 ? 32.439 12.037 70.444 1.00 14.28 248 LEU A C 1
ATOM 2004 O O . LEU A 1 257 ? 31.486 12.345 71.165 1.00 13.18 248 LEU A O 1
ATOM 2009 N N . LYS A 1 258 ? 32.527 10.873 69.805 1.00 14.59 249 LYS A N 1
ATOM 2010 C CA . LYS A 1 258 ? 31.467 9.875 69.934 1.00 17.64 249 LYS A CA 1
ATOM 2011 C C . LYS A 1 258 ? 31.175 9.670 71.418 1.00 16.82 249 LYS A C 1
ATOM 2012 O O . LYS A 1 258 ? 30.020 9.720 71.840 1.00 17.22 249 LYS A O 1
ATOM 2018 N N . LYS A 1 259 ? 32.227 9.462 72.207 1.00 17.34 250 LYS A N 1
ATOM 2019 C CA . LYS A 1 259 ? 32.086 9.247 73.651 1.00 17.79 250 LYS A CA 1
ATOM 2020 C C . LYS A 1 259 ? 31.472 10.461 74.337 1.00 17.66 250 LYS A C 1
ATOM 2021 O O . LYS A 1 259 ? 30.494 10.351 75.084 1.00 17.41 250 LYS A O 1
ATOM 2027 N N . LEU A 1 260 ? 32.065 11.621 74.084 1.00 16.51 251 LEU A N 1
ATOM 2028 C CA . LEU A 1 260 ? 31.582 12.864 74.662 1.00 16.15 251 LEU A CA 1
ATOM 2029 C C . LEU A 1 260 ? 30.072 12.986 74.454 1.00 18.10 251 LEU A C 1
ATOM 2030 O O . LEU A 1 260 ? 29.333 13.260 75.398 1.00 17.01 251 LEU A O 1
ATOM 2035 N N . TYR A 1 261 ? 29.621 12.771 73.220 1.00 17.74 252 TYR A N 1
ATOM 2036 C CA . TYR A 1 261 ? 28.203 12.889 72.898 1.00 19.75 252 TYR A CA 1
ATOM 2037 C C . TYR A 1 261 ? 27.351 11.871 73.640 1.00 20.65 252 TYR A C 1
ATOM 2038 O O . TYR A 1 261 ? 26.282 12.203 74.159 1.00 20.99 252 TYR A O 1
ATOM 2047 N N . GLU A 1 262 ? 27.828 10.632 73.690 1.00 21.77 253 GLU A N 1
ATOM 2048 C CA . GLU A 1 262 ? 27.118 9.571 74.387 1.00 21.83 253 GLU A CA 1
ATOM 2049 C C . GLU A 1 262 ? 26.908 9.997 75.831 1.00 22.62 253 GLU A C 1
ATOM 2050 O O . GLU A 1 262 ? 25.798 9.906 76.358 1.00 20.79 253 GLU A O 1
ATOM 2064 N N . ALA A 1 264 ? 26.792 12.967 76.992 1.00 22.73 255 ALA A N 1
ATOM 2065 C CA . ALA A 1 264 ? 25.853 14.084 77.029 1.00 24.56 255 ALA A CA 1
ATOM 2066 C C . ALA A 1 264 ? 24.411 13.605 76.856 1.00 24.80 255 ALA A C 1
ATOM 2067 O O . ALA A 1 264 ? 23.505 14.053 77.563 1.00 22.95 255 ALA A O 1
ATOM 2069 N N . GLU A 1 265 ? 24.207 12.698 75.910 1.00 24.82 256 GLU A N 1
ATOM 2070 C CA . GLU A 1 265 ? 22.888 12.156 75.650 1.00 26.05 256 GLU A CA 1
ATOM 2071 C C . GLU A 1 265 ? 22.378 11.465 76.924 1.00 25.02 256 GLU A C 1
ATOM 2072 O O . GLU A 1 265 ? 21.259 11.731 77.383 1.00 23.61 256 GLU A O 1
ATOM 2078 N N . ALA A 1 266 ? 23.221 10.611 77.509 1.00 24.39 257 ALA A N 1
ATOM 2079 C CA . ALA A 1 266 ? 22.895 9.845 78.727 1.00 24.75 257 ALA A CA 1
ATOM 2080 C C . ALA A 1 266 ? 22.467 10.683 79.925 1.00 24.02 257 ALA A C 1
ATOM 2081 O O . ALA A 1 266 ? 21.904 10.155 80.888 1.00 23.79 257 ALA A O 1
ATOM 2083 N N . LYS A 1 267 ? 22.748 11.979 79.881 1.00 23.45 258 LYS A N 1
ATOM 2084 C CA . LYS A 1 267 ? 22.353 12.851 80.974 1.00 24.23 258 LYS A CA 1
ATOM 2085 C C . LYS A 1 267 ? 21.354 13.887 80.513 1.00 24.04 258 LYS A C 1
ATOM 2086 O O . LYS A 1 267 ? 20.997 14.781 81.271 1.00 24.97 258 LYS A O 1
ATOM 2092 N N . GLY A 1 268 ? 20.899 13.767 79.271 1.00 25.76 259 GLY A N 1
ATOM 2093 C CA . GLY A 1 268 ? 19.941 14.725 78.752 1.00 26.69 259 GLY A CA 1
ATOM 2094 C C . GLY A 1 268 ? 20.469 16.144 78.665 1.00 27.34 259 GLY A C 1
ATOM 2095 O O . GLY A 1 268 ? 19.741 17.108 78.919 1.00 27.60 259 GLY A O 1
ATOM 2096 N N . LEU A 1 269 ? 21.740 16.297 78.314 1.00 27.37 260 LEU A N 1
ATOM 2097 C CA . LEU A 1 269 ? 22.299 17.641 78.199 1.00 28.47 260 LEU A CA 1
ATOM 2098 C C . LEU A 1 269 ? 22.098 18.221 76.805 1.00 30.17 260 LEU A C 1
ATOM 2099 O O . LEU A 1 269 ? 22.090 19.438 76.635 1.00 31.54 260 LEU A O 1
ATOM 2104 N N . ILE A 1 270 ? 21.911 17.339 75.824 1.00 32.16 261 ILE A N 1
ATOM 2105 C CA . ILE A 1 270 ? 21.713 17.745 74.439 1.00 34.82 261 ILE A CA 1
ATOM 2106 C C . ILE A 1 270 ? 20.235 17.991 74.116 1.00 37.61 261 ILE A C 1
ATOM 2107 O O . ILE A 1 270 ? 19.400 17.947 75.053 1.00 38.77 261 ILE A O 1
#

Nearest PDB structures (foldseek):
  1zbm-assembly1_A  TM=1.002E+00  e=1.290E-53  Archaeoglobus fulgidus DSM 4304
  2czl-assembly1_A  TM=9.380E-01  e=6.173E-30  Thermus thermophilus HB8
  2nxo-assembly2_B  TM=7.404E-01  e=1.306E-12  Streptomyces coelicolor
  8oy0-assembly1_H  TM=5.346E-01  e=1.204E-08  Acinetobacter baumannii ATCC 17978
  6fua-assembly1_D-2  TM=5.831E-01  e=5.747E-08  Psychrobacter arcticus 273-4

Secondary structure (DSSP, 8-state):
-TT-EEEEEE-SSHHHH------S-S--S-EEEEEE--HHHHHHHGGGT--SEEEEEHHHHTTSTTTEEE-SS--EEESS---EEEESS----TT-EEE-S-TTSHHHHHHHHH-SS-EEE--GGGHHHHHHTTSSSEEEE-SGGGGTGGGGT-EEEEEHHHHHHTT-SS-EEEEEEEEETTS-HHHHHHHHH--HHHHHHHHSHHHHHHH----TT--HHHHHHH---SHHHH--HHHHHHHHHHH--GGGT--

Organism: Archaeoglobus fulgidus (strain ATCC 49558 / DSM 4304 / JCM 9628 / NBRC 100126 / VC-16) (NCBI:txid224325)

Foldseek 3Di:
DPPLEFEAEEELFLLQLLLVCVPVVQDFPRRYDYDYDDQQVQLVVVLVVPGQKYKHWLQSCVVRVPFKPFAQAAWQWADPAFKFKKALDADQQAQWEEEEQHLRFLQNLLVCVVHVHYHYDYHQVCRLVCRLVVVTGIYIHGGLCRPVVVVSNMDTNGGSVVVVCVVDPFIGTTMTMMGTPPDDPVSSVRVLVSLVSLVVSVVVVQVSSVVSNSCVPPDSVSSSVRSSRDPSNSGDPRVVVNSVSSVVVVVVVND

Radius of gyration: 18.01 Å; Cα contacts (8 Å, |Δi|>4): 493; chains: 1; bounding box: 37×34×57 Å

Solvent-accessible surface area: 11380 Å² total